Protein AF-D3VGK3-F1 (afdb_monomer_lite)

Sequence (257 aa):
MDSSPLIKVGNSLLFKLKCQIWSELIHLKHTEGHTLIVGTTGSGKTRMFDILISQAILRGEAVIIIDPKGDKEMRDNARRACEAMGQPERFVSFHPAFPEESVRIDPLRNFTRVTEIASRLAALIPSEEERQKSKGMQDMGKGWFAWVKGRMEAFVNVIYQFYTRLALLAAWAPYMLILFVPAVYDGMMTWRIKRTNFDYASPVLHRYSVRGTMYLMAGLFIAFFIPIALDPVVIPLTMMTCCVLVGLTFGNLQKRV

InterPro domains:
  IPR022266 IncC plasmid conjugative DNA transfer protein DtrJ-like [PF14348] (130-249)
  IPR027417 P-loop containing nucleoside triphosphate hydrolase [G3DSA:3.40.50.300] (19-134)
  IPR027417 P-loop containing nucleoside triphosphate hydrolase [SSF52540] (28-130)

Foldseek 3Di:
DDDDDQDDDDLATDDDDDDPDDDDDPDVVVVVDDDDDDDDPPPCPLVVVLVNLLRCVLSVHDDDDDDPPPPPVSLVSNLVSCVVSVRSVSRAAADPVCPPRHDDDDPQPDDPDPVVNVVVVVVVDQDPVNVVVPPVCVCVCVVVCVVVVVVVVLVVLQVVLLVVLVVLCVVCVVVLVVLLVVLQVLLQVLQVVVVVDVDAQDPVLLVCLVVLLVVLVVVSVVSSRDSDDDDSVPNNVSSNSNSNSNSSNSNRPDDDD

Radius of gyration: 44.07 Å; chains: 1; bounding box: 104×44×113 Å

Secondary structure (DSSP, 8-state):
------EEETTEEE---SS-----PPPTTTTTS-------TTSSHHHHHHHHHHHHHHTT-------TT--HHHHHHHHHHHHHTT-GGG-----TT-GGGS----TTS--SSHHHHHHHHHHHS--HHHHHHT-TTSSTTHHHHHHHHHHHHHHHHHHHHHHHHHHHHHHHHHHHHHHHHHHHHHHHHHHHHHHHSSPPP-HHHHHHHHHHHHHHHHHHHHHHH-SS---TTHHHHHHHHHHHHHHHHHHT-----

pLDDT: mean 79.47, std 16.08, range [29.39, 94.56]

Structure (mmCIF, N/CA/C/O backbone):
data_AF-D3VGK3-F1
#
_entry.id   AF-D3VGK3-F1
#
loop_
_atom_site.group_PDB
_atom_site.id
_atom_site.type_symbol
_atom_site.label_atom_id
_atom_site.label_alt_id
_atom_site.label_comp_id
_atom_site.label_asym_id
_atom_site.label_entity_id
_atom_site.label_seq_id
_atom_site.pdbx_PDB_ins_code
_atom_site.Cartn_x
_atom_site.Cartn_y
_atom_site.Cartn_z
_atom_site.occupancy
_atom_site.B_iso_or_equiv
_atom_site.auth_seq_id
_atom_site.auth_comp_id
_atom_site.auth_asym_id
_atom_site.auth_atom_id
_atom_site.pdbx_PDB_model_num
ATOM 1 N N . MET A 1 1 ? -63.589 -11.614 26.415 1.00 32.88 1 MET A N 1
ATOM 2 C CA . MET A 1 1 ? -63.306 -13.059 26.473 1.00 32.88 1 MET A CA 1
ATOM 3 C C . MET A 1 1 ? -62.686 -13.455 25.149 1.00 32.88 1 MET A C 1
ATOM 5 O O . MET A 1 1 ? -63.414 -13.773 24.225 1.00 32.88 1 MET A O 1
ATOM 9 N N . ASP A 1 2 ? -61.368 -13.357 25.036 1.00 30.58 2 ASP A N 1
ATOM 10 C CA . ASP A 1 2 ? -60.627 -14.377 24.300 1.00 30.58 2 ASP A CA 1
ATOM 11 C C . ASP A 1 2 ? -59.263 -14.492 24.973 1.00 30.58 2 ASP A C 1
ATOM 13 O O . ASP A 1 2 ? -58.435 -13.581 24.957 1.00 30.58 2 ASP A O 1
ATOM 17 N N . SER A 1 3 ? -59.151 -15.552 25.753 1.00 34.50 3 SER A N 1
ATOM 18 C CA . SER A 1 3 ? -58.076 -15.836 26.680 1.00 34.50 3 SER A CA 1
ATOM 19 C C . SER A 1 3 ? -57.357 -17.082 26.181 1.00 34.50 3 SER A C 1
ATOM 21 O O . SER A 1 3 ? -57.881 -18.185 26.330 1.00 34.50 3 SER A O 1
ATOM 23 N N . SER A 1 4 ? -56.124 -16.860 25.703 1.00 45.38 4 SER A N 1
ATOM 24 C CA . SER A 1 4 ? -55.000 -17.820 25.675 1.00 45.38 4 SER A CA 1
ATOM 25 C C . SER A 1 4 ? -54.959 -18.824 24.490 1.00 45.38 4 SER A C 1
ATOM 27 O O . SER A 1 4 ? -55.980 -19.023 23.843 1.00 45.38 4 SER A O 1
ATOM 29 N N . PRO A 1 5 ? -53.814 -19.512 24.205 1.00 49.22 5 PRO A N 1
ATOM 30 C CA . PRO A 1 5 ? -52.580 -19.547 25.005 1.00 49.22 5 PRO A CA 1
ATOM 31 C C . PRO A 1 5 ? -51.234 -19.489 24.239 1.00 49.22 5 PRO A C 1
ATOM 33 O O . PRO A 1 5 ? -51.053 -20.030 23.151 1.00 49.22 5 PRO A O 1
ATOM 36 N N . LEU A 1 6 ? -50.218 -18.939 24.912 1.00 39.03 6 LEU A N 1
ATOM 37 C CA . LEU A 1 6 ? -48.845 -19.444 24.825 1.00 39.03 6 LEU A CA 1
ATOM 38 C C . LEU A 1 6 ? -48.881 -20.963 25.052 1.00 39.03 6 LEU A C 1
ATOM 40 O O . LEU A 1 6 ? -49.206 -21.416 26.150 1.00 39.03 6 LEU A O 1
ATOM 44 N N . ILE A 1 7 ? -48.569 -21.757 24.029 1.00 39.09 7 ILE A N 1
ATOM 45 C CA . ILE A 1 7 ? -48.496 -23.211 24.186 1.00 39.09 7 ILE A CA 1
ATOM 46 C C . ILE A 1 7 ? -47.132 -23.528 24.800 1.00 39.09 7 ILE A C 1
ATOM 48 O O . ILE A 1 7 ? -46.090 -23.393 24.155 1.00 39.09 7 ILE A O 1
ATOM 52 N N . LYS A 1 8 ? -47.147 -23.920 26.074 1.00 35.62 8 LYS A N 1
ATOM 53 C CA . LYS A 1 8 ? -45.982 -24.438 26.789 1.00 35.62 8 LYS A CA 1
ATOM 54 C C . LYS A 1 8 ? -45.793 -25.900 26.382 1.00 35.62 8 LYS A C 1
ATOM 56 O O . LYS A 1 8 ? -46.570 -26.759 26.790 1.00 35.62 8 LYS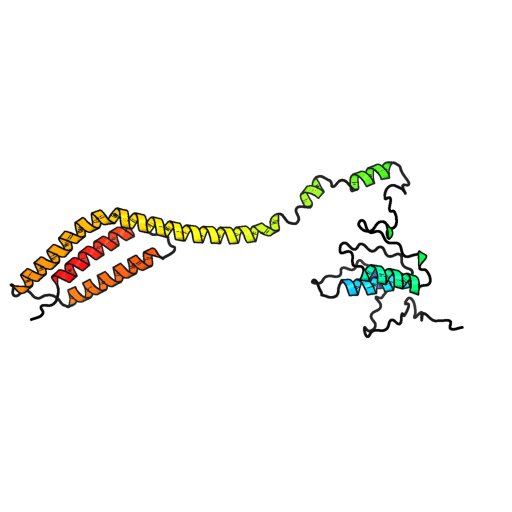 A O 1
ATOM 61 N N . VAL A 1 9 ? -44.789 -26.179 25.555 1.00 38.50 9 VAL A N 1
ATOM 62 C CA . VAL A 1 9 ? -44.402 -27.545 25.170 1.00 38.50 9 VAL A CA 1
ATOM 63 C C . VAL A 1 9 ? -43.101 -27.860 25.902 1.00 38.50 9 VAL A C 1
ATOM 65 O O . VAL A 1 9 ? -42.022 -27.442 25.481 1.00 38.50 9 VAL A O 1
ATOM 68 N N . GLY A 1 10 ? -43.196 -28.534 27.051 1.00 51.50 10 GLY A N 1
ATOM 69 C CA . GLY A 1 10 ? -42.044 -28.783 27.927 1.00 51.50 10 GLY A CA 1
ATOM 70 C C . GLY A 1 10 ? -41.415 -27.493 28.482 1.00 51.50 10 GLY A C 1
ATOM 71 O O . GLY A 1 10 ? -42.127 -26.567 28.872 1.00 51.50 10 GLY A O 1
ATOM 72 N N . ASN A 1 11 ? -40.080 -27.408 28.499 1.00 37.69 11 ASN A N 1
ATOM 73 C CA . ASN A 1 11 ? -39.336 -26.203 28.915 1.00 37.69 11 ASN A CA 1
ATOM 74 C C . ASN A 1 11 ? -39.304 -25.096 27.835 1.00 37.69 11 ASN A C 1
ATOM 76 O O . ASN A 1 11 ? -38.467 -24.200 27.885 1.00 37.69 11 ASN A O 1
ATOM 80 N N . SER A 1 12 ? -40.192 -25.145 26.845 1.00 35.16 12 SER A N 1
ATOM 81 C CA . SER A 1 12 ? -40.136 -24.300 25.652 1.00 35.16 12 SER A CA 1
ATOM 82 C C . SER A 1 12 ? -41.485 -23.624 25.384 1.00 35.16 12 SER A C 1
ATOM 84 O O . SER A 1 12 ? -42.540 -24.249 25.500 1.00 35.16 12 SER A O 1
ATOM 86 N N . LEU A 1 13 ? -41.454 -22.330 25.049 1.00 42.06 13 LEU A N 1
ATOM 87 C CA . LEU A 1 13 ? -42.634 -21.517 24.729 1.00 42.06 13 LEU A CA 1
ATOM 88 C C . LEU A 1 13 ? -42.732 -21.321 23.212 1.00 42.06 13 LEU A C 1
ATOM 90 O O . LEU A 1 13 ? -41.775 -20.876 22.579 1.00 42.06 13 LEU A O 1
ATOM 94 N N . LEU A 1 14 ? -43.886 -21.660 22.632 1.00 38.25 14 LEU A N 1
ATOM 95 C CA . LEU A 1 14 ? -44.161 -21.505 21.203 1.00 38.25 14 LEU A CA 1
ATOM 96 C C . LEU A 1 14 ? -44.832 -20.144 20.946 1.00 38.25 14 LEU A C 1
ATOM 98 O O . LEU A 1 14 ? -45.926 -19.898 21.455 1.00 38.25 14 LEU A O 1
ATOM 102 N N . PHE A 1 15 ? -44.207 -19.271 20.147 1.00 36.72 15 PHE A N 1
ATOM 103 C CA . PHE A 1 15 ? -44.789 -17.982 19.750 1.00 36.72 15 PHE A CA 1
ATOM 104 C C . PHE A 1 15 ? -45.100 -17.957 18.250 1.00 36.72 15 PHE A C 1
ATOM 106 O O . PHE A 1 15 ? -44.244 -18.247 17.415 1.00 36.72 15 PHE A O 1
ATOM 113 N N . LYS A 1 16 ? -46.343 -17.611 17.900 1.00 30.45 16 LYS A N 1
ATOM 114 C CA . LYS A 1 16 ? -46.848 -17.595 16.521 1.00 30.45 16 LYS A CA 1
ATOM 115 C C . LYS A 1 16 ? -46.744 -16.176 15.950 1.00 30.45 16 LYS A C 1
ATOM 117 O O . LYS A 1 16 ? -47.720 -15.435 15.947 1.00 30.45 16 LYS A O 1
ATOM 122 N N . LEU A 1 17 ? -45.560 -15.786 15.477 1.00 31.03 17 LEU A N 1
ATOM 123 C CA . LEU A 1 17 ? -45.383 -14.571 14.670 1.00 31.03 17 LEU A CA 1
ATOM 124 C C . LEU A 1 17 ? -45.522 -14.927 13.182 1.00 31.03 17 LEU A C 1
ATOM 126 O O . LEU A 1 17 ? -44.901 -15.867 12.693 1.00 31.03 17 LEU A O 1
ATOM 130 N N . LYS A 1 18 ? -46.381 -14.193 12.465 1.00 33.97 18 LYS A N 1
ATOM 131 C CA . LYS A 1 18 ? -46.573 -14.289 11.008 1.00 33.97 18 LYS A CA 1
ATOM 132 C C . LYS A 1 18 ? -45.243 -14.029 10.280 1.00 33.97 18 LYS A C 1
ATOM 134 O O . LYS A 1 18 ? -44.890 -12.874 10.091 1.00 33.97 18 LYS A O 1
ATOM 139 N N . CYS A 1 19 ? -44.538 -15.081 9.873 1.00 29.39 19 CYS A N 1
ATOM 140 C CA . CYS A 1 19 ? -43.757 -15.184 8.633 1.00 29.39 19 CYS A CA 1
ATOM 141 C C . CYS A 1 19 ? -43.050 -16.546 8.593 1.00 29.39 19 CYS A C 1
ATOM 143 O O . CYS A 1 19 ? -42.592 -17.044 9.614 1.00 29.39 19 CYS A O 1
ATOM 145 N N . GLN A 1 20 ? -42.983 -17.147 7.408 1.00 33.44 20 GLN A N 1
ATOM 146 C CA . GLN A 1 20 ? -42.403 -18.456 7.086 1.00 33.44 20 GLN A CA 1
ATOM 147 C C . GLN A 1 20 ? -40.888 -18.547 7.380 1.00 33.44 20 GLN A C 1
ATOM 149 O O . GLN A 1 20 ? -40.072 -18.572 6.466 1.00 33.44 20 GLN A O 1
ATOM 154 N N . ILE A 1 21 ? -40.497 -18.636 8.652 1.00 32.59 21 ILE A N 1
ATOM 155 C CA . ILE A 1 21 ? -39.192 -19.165 9.072 1.00 32.59 21 ILE A CA 1
ATOM 156 C C . ILE A 1 21 ? -39.468 -20.240 10.122 1.00 32.59 21 ILE A C 1
ATOM 158 O O . ILE A 1 21 ? -39.993 -19.978 11.203 1.00 32.59 21 ILE A O 1
ATOM 162 N N . TRP A 1 22 ? -39.199 -21.480 9.734 1.00 34.91 22 TRP A N 1
ATOM 163 C CA . TRP A 1 22 ? -39.518 -22.687 10.478 1.00 34.91 22 TRP A CA 1
ATOM 164 C C . TRP A 1 22 ? -38.551 -22.907 11.657 1.00 34.91 22 TRP A C 1
ATOM 166 O O . TRP A 1 22 ? -37.339 -22.901 11.491 1.00 34.91 22 TRP A O 1
ATOM 176 N N . SER A 1 23 ? -39.130 -23.115 12.842 1.00 39.06 23 SER A N 1
ATOM 177 C CA . SER A 1 23 ? -38.863 -24.251 13.743 1.00 39.06 23 SER A CA 1
ATOM 178 C C . SER A 1 23 ? -37.437 -24.594 14.206 1.00 39.06 23 SER A C 1
ATOM 180 O O . SER A 1 23 ? -37.144 -25.777 14.352 1.00 39.06 23 SER A O 1
ATOM 182 N N . GLU A 1 24 ? -36.581 -23.638 14.553 1.00 48.06 24 GLU A N 1
ATOM 183 C CA . GLU A 1 24 ? -35.449 -23.947 15.445 1.00 48.06 24 GLU A CA 1
ATOM 184 C C . GLU A 1 24 ? -35.488 -23.041 16.674 1.00 48.06 24 GLU A C 1
ATOM 186 O O . GLU A 1 24 ? -34.954 -21.933 16.719 1.00 48.06 24 GLU A O 1
ATOM 191 N N . LEU A 1 25 ? -36.203 -23.516 17.694 1.00 55.84 25 LEU A N 1
ATOM 192 C CA . LEU A 1 25 ? -36.053 -23.000 19.045 1.00 55.84 25 LEU A CA 1
ATOM 193 C C . LEU A 1 25 ? -34.709 -23.520 19.564 1.00 55.84 25 LEU A C 1
ATOM 195 O O . LEU A 1 25 ? -34.506 -24.736 19.589 1.00 55.84 25 LEU A O 1
ATOM 199 N N . ILE A 1 26 ? -33.793 -22.639 19.975 1.00 61.22 26 ILE A N 1
ATOM 200 C CA . ILE A 1 26 ? -32.544 -23.111 20.581 1.00 61.22 26 ILE A CA 1
ATOM 201 C C . ILE A 1 26 ? -32.891 -23.904 21.843 1.00 61.22 26 ILE A C 1
ATOM 203 O O . ILE A 1 26 ? -33.558 -23.407 22.753 1.00 61.22 26 ILE A O 1
ATOM 207 N N . HIS A 1 27 ? -32.439 -25.157 21.887 1.00 58.22 27 HIS A N 1
ATOM 208 C CA . HIS A 1 27 ? -32.592 -26.005 23.058 1.00 58.22 27 HIS A CA 1
ATOM 209 C C . HIS A 1 27 ? -31.804 -25.397 24.227 1.00 58.22 27 HIS A C 1
ATOM 211 O O . HIS A 1 27 ? -30.610 -25.142 24.094 1.00 58.22 27 HIS A O 1
ATOM 217 N N . LEU A 1 28 ? -32.445 -25.232 25.389 1.00 59.06 28 LEU A N 1
ATOM 218 C CA . LEU A 1 28 ? -31.871 -24.571 26.578 1.00 59.06 28 LEU A CA 1
ATOM 219 C C . LEU A 1 28 ? -30.512 -25.129 27.043 1.00 59.06 28 LEU A C 1
ATOM 221 O O . LEU A 1 28 ? -29.724 -24.419 27.657 1.00 59.06 28 LEU A O 1
ATOM 225 N N . LYS A 1 29 ? -30.204 -26.390 26.724 1.00 59.16 29 LYS A N 1
ATOM 226 C CA . LYS A 1 29 ? -28.903 -26.999 27.044 1.00 59.16 29 LYS A CA 1
ATOM 227 C C . LYS A 1 29 ? -27.745 -26.401 26.236 1.00 59.16 29 LYS A C 1
ATOM 229 O O . LYS A 1 29 ? -26.609 -26.437 26.683 1.00 59.16 29 LYS A O 1
ATOM 234 N N . HIS A 1 30 ? -28.015 -25.841 25.057 1.00 62.31 30 HIS A N 1
ATOM 235 C CA . HIS A 1 30 ? -26.997 -25.189 24.228 1.00 62.31 30 HIS A CA 1
ATOM 236 C C . HIS A 1 30 ? -26.728 -23.737 24.647 1.00 62.31 30 HIS A C 1
ATOM 238 O O . HIS A 1 30 ? -25.676 -23.203 24.311 1.00 62.31 30 HIS A O 1
ATOM 244 N N . THR A 1 31 ? -27.632 -23.113 25.411 1.00 61.41 31 THR A N 1
ATOM 245 C CA . THR A 1 31 ? -27.440 -21.764 25.976 1.00 61.41 31 THR A CA 1
ATOM 246 C C . THR A 1 31 ? -26.625 -21.745 27.270 1.00 61.41 31 THR A C 1
ATOM 248 O O . THR A 1 31 ? -26.253 -20.668 27.722 1.00 61.41 31 THR A O 1
ATOM 251 N N . GLU A 1 32 ? -26.319 -22.905 27.863 1.00 66.12 32 GLU A N 1
ATOM 252 C CA . GLU A 1 32 ? -25.418 -22.992 29.026 1.00 66.12 32 GLU A CA 1
ATOM 253 C C . GLU A 1 32 ? -23.959 -22.645 28.658 1.00 66.12 32 GLU A C 1
ATOM 255 O O . GLU A 1 32 ? -23.181 -22.248 29.522 1.00 66.12 32 GLU A O 1
ATOM 260 N N . GLY A 1 33 ? -23.589 -22.752 27.375 1.00 70.88 33 GLY A N 1
ATOM 261 C CA . GLY A 1 33 ? -22.295 -22.319 26.846 1.00 70.88 33 GLY A CA 1
ATOM 262 C C . GLY A 1 33 ? -22.330 -20.933 26.188 1.00 70.88 33 GLY A C 1
ATOM 263 O O . GLY A 1 33 ? -23.384 -20.401 25.840 1.00 70.88 33 GLY A O 1
ATOM 264 N N . HIS A 1 34 ? -21.152 -20.347 25.951 1.00 80.62 34 HIS A N 1
ATOM 265 C CA . HIS A 1 34 ? -21.034 -19.119 25.159 1.00 80.62 34 HIS A CA 1
ATOM 266 C C . HIS A 1 34 ? -21.195 -19.415 23.663 1.00 80.62 34 HIS A C 1
ATOM 268 O O . HIS A 1 34 ? -20.540 -20.306 23.125 1.00 80.62 34 HIS A O 1
ATOM 274 N N . THR A 1 35 ? -22.037 -18.638 22.979 1.00 81.19 35 THR A N 1
ATOM 275 C CA . THR A 1 35 ? -22.282 -18.780 21.536 1.00 81.19 35 THR A CA 1
ATOM 276 C C . THR A 1 35 ? -21.655 -17.617 20.771 1.00 81.19 35 THR A C 1
ATOM 278 O O . THR A 1 35 ? -21.970 -16.457 21.033 1.00 81.19 35 THR A O 1
ATOM 281 N N . LEU A 1 36 ? -20.790 -17.923 19.799 1.00 83.31 36 LEU A N 1
ATOM 282 C CA . LEU A 1 36 ? -20.209 -16.946 18.875 1.00 83.31 36 LEU A CA 1
ATOM 283 C C . LEU A 1 36 ? -20.888 -17.054 17.504 1.00 83.31 36 LEU A C 1
ATOM 285 O O . LEU A 1 36 ? -20.843 -18.105 16.869 1.00 83.31 36 LEU A O 1
ATOM 289 N N . ILE A 1 37 ? -21.468 -15.952 17.024 1.00 83.88 37 ILE A N 1
ATOM 290 C CA . ILE A 1 37 ? -22.103 -15.867 15.701 1.00 83.88 37 ILE A CA 1
ATOM 291 C C . ILE A 1 37 ? -21.210 -15.032 14.778 1.00 83.88 37 ILE A C 1
ATOM 293 O O . ILE A 1 37 ? -21.007 -13.839 15.008 1.00 83.88 37 ILE A O 1
ATOM 297 N N . VAL A 1 38 ? -20.697 -15.644 13.708 1.00 86.50 38 VAL A N 1
ATOM 298 C CA . VAL A 1 38 ? -19.793 -15.003 12.736 1.00 86.50 38 VAL A CA 1
ATOM 299 C C . VAL A 1 38 ? -20.454 -14.929 11.360 1.00 86.50 38 VAL A C 1
ATOM 301 O O . VAL A 1 38 ? -21.230 -15.797 10.976 1.00 86.50 38 VAL A O 1
ATOM 304 N N . GLY A 1 39 ? -20.153 -13.877 10.598 1.00 85.38 39 GLY A N 1
ATOM 305 C CA . GLY A 1 39 ? -20.636 -13.704 9.227 1.00 85.38 39 GLY A CA 1
ATOM 306 C C . GLY A 1 39 ? -20.276 -12.333 8.661 1.00 85.38 39 GLY A C 1
ATOM 307 O O . GLY A 1 39 ? -19.909 -11.422 9.407 1.00 85.38 39 GLY A O 1
ATOM 308 N N . THR A 1 40 ? -20.441 -12.132 7.357 1.00 84.25 40 THR A N 1
ATOM 309 C CA . THR A 1 40 ? -20.169 -10.861 6.655 1.00 84.25 40 THR A CA 1
ATOM 310 C C . THR A 1 40 ? -21.322 -9.853 6.789 1.00 84.25 40 THR A C 1
ATOM 312 O O . THR A 1 40 ? -22.422 -10.189 7.229 1.00 84.25 40 THR A O 1
ATOM 315 N N . THR A 1 41 ? -21.108 -8.569 6.493 1.00 84.12 41 THR A N 1
ATOM 316 C CA . THR A 1 41 ? -22.206 -7.578 6.483 1.00 84.12 41 THR A CA 1
ATOM 317 C C . THR A 1 41 ? -23.303 -8.014 5.506 1.00 84.12 41 THR A C 1
ATOM 319 O O . THR A 1 41 ? -22.999 -8.460 4.407 1.00 84.12 41 THR A O 1
ATOM 322 N N . GLY A 1 42 ? -24.572 -7.935 5.919 1.00 81.94 42 GLY A N 1
ATOM 323 C CA . GLY A 1 42 ? -25.708 -8.421 5.122 1.00 81.94 42 GLY A CA 1
ATOM 324 C C . GLY A 1 42 ? -26.018 -9.917 5.268 1.00 81.94 42 GLY A C 1
ATOM 325 O O . GLY A 1 42 ? -27.059 -10.357 4.802 1.00 81.94 42 GLY A O 1
ATOM 326 N N . SER A 1 43 ? -25.202 -10.697 5.987 1.00 84.88 43 SER A N 1
ATOM 327 C CA . SER A 1 43 ? -25.406 -12.148 6.159 1.00 84.88 43 SER A CA 1
ATOM 328 C C . SER A 1 43 ? -26.552 -12.547 7.108 1.00 84.88 43 SER A C 1
ATOM 330 O O . SER A 1 43 ? -26.644 -13.707 7.490 1.00 84.88 43 SER A O 1
ATOM 332 N N . GLY A 1 44 ? -27.359 -11.595 7.590 1.00 84.38 44 GLY A N 1
ATOM 333 C CA . GLY A 1 44 ? -28.471 -11.873 8.509 1.00 84.38 44 GLY A CA 1
ATOM 334 C C . GLY A 1 44 ? -28.127 -11.975 10.005 1.00 84.38 44 GLY A C 1
ATOM 335 O O . GLY A 1 44 ? -29.012 -12.293 10.789 1.00 84.38 44 GLY A O 1
ATOM 336 N N . LYS A 1 45 ? -26.898 -11.653 10.446 1.00 88.50 45 LYS A N 1
ATOM 337 C CA . LYS A 1 45 ? -26.515 -11.709 11.882 1.00 88.50 45 LYS A CA 1
ATOM 338 C C . LYS A 1 45 ? -27.466 -10.942 12.804 1.00 88.50 45 LYS A C 1
ATOM 340 O O . LYS A 1 45 ? -27.872 -11.475 13.826 1.00 88.50 45 LYS A O 1
ATOM 345 N N . THR A 1 46 ? -27.831 -9.712 12.441 1.00 85.50 46 THR A N 1
ATOM 346 C CA . THR A 1 46 ? -28.759 -8.895 13.240 1.00 85.50 46 THR A CA 1
ATOM 347 C C . THR A 1 46 ? -30.124 -9.571 13.367 1.00 85.50 46 THR A C 1
ATOM 349 O O . THR A 1 46 ? -30.677 -9.635 14.455 1.00 85.50 46 THR A O 1
ATOM 352 N N .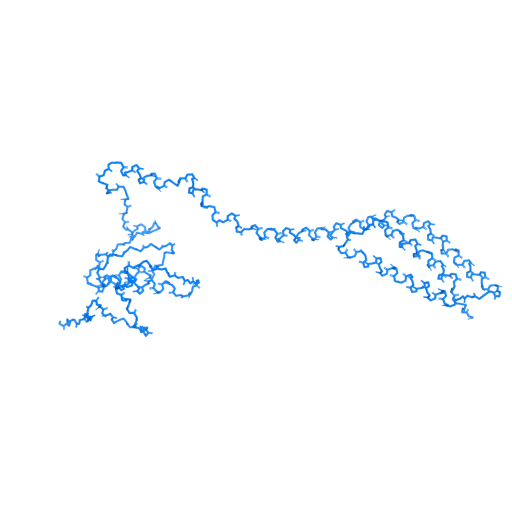 ARG A 1 47 ? -30.625 -10.176 12.282 1.00 86.12 47 ARG A N 1
ATOM 353 C CA . ARG A 1 47 ? -31.897 -10.915 12.293 1.00 86.12 47 ARG A CA 1
ATOM 354 C C . ARG A 1 47 ? -31.843 -12.159 13.164 1.00 86.12 47 ARG A C 1
ATOM 356 O O . ARG A 1 47 ? -32.818 -12.483 13.832 1.00 86.12 47 ARG A O 1
ATOM 363 N N . MET A 1 48 ? -30.698 -12.833 13.194 1.00 85.25 48 MET A N 1
ATOM 364 C CA . MET A 1 48 ? -30.477 -13.927 14.132 1.00 85.25 48 MET A CA 1
ATOM 365 C C . MET A 1 48 ? -30.503 -13.418 15.582 1.00 85.25 48 MET A C 1
ATOM 367 O O . MET A 1 48 ? -31.211 -13.996 16.401 1.00 85.25 48 MET A O 1
ATOM 371 N N . PHE A 1 49 ? -29.818 -12.310 15.894 1.00 87.94 49 PHE A N 1
ATOM 372 C CA . PHE A 1 49 ? -29.878 -11.687 17.224 1.00 87.94 49 PHE A CA 1
ATOM 373 C C . PHE A 1 49 ? -31.306 -11.305 17.633 1.00 87.94 49 PHE A C 1
ATOM 375 O O . PHE A 1 49 ? -31.712 -11.659 18.736 1.00 87.94 49 PHE A O 1
ATOM 382 N N . ASP A 1 50 ? -32.082 -10.671 16.746 1.00 88.31 50 ASP A N 1
ATOM 383 C CA . ASP A 1 50 ? -33.489 -10.308 16.983 1.00 88.31 50 ASP A CA 1
ATOM 384 C C . ASP A 1 50 ? -34.312 -11.499 17.483 1.00 88.31 50 ASP A C 1
ATOM 386 O O . ASP A 1 50 ? -35.036 -11.402 18.476 1.00 88.31 50 ASP A O 1
ATOM 390 N N . ILE A 1 51 ? -34.193 -12.638 16.795 1.00 87.00 51 ILE A N 1
ATOM 391 C CA . ILE A 1 51 ? -34.943 -13.856 17.111 1.00 87.00 51 ILE A CA 1
ATOM 392 C C . ILE A 1 51 ? -34.501 -14.407 18.468 1.00 87.00 51 ILE A C 1
ATOM 394 O O . ILE A 1 51 ? -35.348 -14.708 19.307 1.00 87.00 51 ILE A O 1
ATOM 398 N N . LEU A 1 52 ? -33.192 -14.503 18.709 1.00 88.12 52 LEU A N 1
ATOM 399 C CA . LEU A 1 52 ? -32.650 -15.056 19.953 1.00 88.12 52 LEU A CA 1
ATOM 400 C C . LEU A 1 52 ? -32.998 -14.206 21.174 1.00 88.12 52 LEU A C 1
ATOM 402 O O . LEU A 1 52 ? -33.422 -14.744 22.197 1.00 88.12 52 LEU A O 1
ATOM 406 N N . ILE A 1 53 ? -32.866 -12.886 21.051 1.00 90.69 53 ILE A N 1
ATOM 407 C CA . ILE A 1 53 ? -33.232 -11.919 22.089 1.00 90.69 53 ILE A CA 1
ATOM 408 C C . ILE A 1 53 ? -34.726 -12.019 22.379 1.00 90.69 53 ILE A C 1
ATOM 410 O O . ILE A 1 53 ? -35.121 -12.159 23.534 1.00 90.69 53 ILE A O 1
ATOM 414 N N . SER A 1 54 ? -35.561 -12.007 21.337 1.00 90.12 54 SER A N 1
ATOM 415 C CA . SER A 1 54 ? -37.016 -12.089 21.494 1.00 90.12 54 SER A CA 1
ATOM 416 C C . SER A 1 54 ? -37.435 -13.399 22.169 1.00 90.12 54 SER A C 1
ATOM 418 O O . SER A 1 54 ? -38.279 -13.390 23.062 1.00 90.12 54 SER A O 1
ATOM 420 N N . GLN A 1 55 ? -36.814 -14.524 21.798 1.00 86.56 55 GLN A N 1
ATOM 421 C CA . GLN A 1 55 ? -37.043 -15.813 22.452 1.00 86.56 55 GLN A CA 1
ATOM 422 C C . GLN A 1 55 ? -36.623 -15.790 23.929 1.00 86.56 55 GLN A C 1
ATOM 424 O O . GLN A 1 55 ? -37.369 -16.287 24.768 1.00 86.56 55 GLN A O 1
ATOM 429 N N . ALA A 1 56 ? -35.467 -15.211 24.262 1.00 88.31 56 ALA A N 1
ATOM 430 C CA . ALA A 1 56 ? -34.992 -15.099 25.642 1.00 88.31 56 ALA A CA 1
ATOM 431 C C . ALA A 1 56 ? -35.913 -14.224 26.508 1.00 88.31 56 ALA A C 1
ATOM 433 O O . ALA A 1 56 ? -36.312 -14.637 27.598 1.00 88.31 56 ALA A O 1
ATOM 434 N N . ILE A 1 57 ? -36.345 -13.072 25.985 1.00 90.00 57 ILE A N 1
ATOM 435 C CA . ILE A 1 57 ? -37.309 -12.186 26.655 1.00 90.00 57 ILE A CA 1
ATOM 436 C C . ILE A 1 57 ? -38.617 -12.929 26.935 1.00 90.00 57 ILE A C 1
ATOM 438 O O . ILE A 1 57 ? -39.102 -12.909 28.063 1.00 90.00 57 ILE A O 1
ATOM 442 N N . LEU A 1 58 ? -39.168 -13.634 25.941 1.00 86.69 58 LEU A N 1
ATOM 443 C CA . LEU A 1 58 ? -40.423 -14.378 26.094 1.00 86.69 58 LEU A CA 1
ATOM 444 C C . LEU A 1 58 ? -40.302 -15.579 27.045 1.00 86.69 58 LEU A C 1
ATOM 446 O O . LEU A 1 58 ? -41.308 -16.008 27.608 1.00 86.69 58 LEU A O 1
ATOM 450 N N . ARG A 1 59 ? -39.092 -16.110 27.266 1.00 84.94 59 ARG A N 1
ATOM 451 C CA . ARG A 1 59 ? -38.807 -17.097 28.325 1.00 84.94 59 ARG A CA 1
ATOM 452 C C . ARG A 1 59 ? -38.694 -16.472 29.720 1.00 84.94 59 ARG A C 1
ATOM 454 O O . ARG A 1 59 ? -38.579 -17.204 30.700 1.00 84.94 59 ARG A O 1
ATOM 461 N N . GLY A 1 60 ? -38.764 -15.146 29.824 1.00 84.88 60 GLY A N 1
ATOM 462 C CA . GLY A 1 60 ? -38.638 -14.400 31.073 1.00 84.88 60 GLY A CA 1
ATOM 463 C C . GLY A 1 60 ? -37.193 -14.191 31.532 1.00 84.88 60 GLY A C 1
ATOM 464 O O . GLY A 1 60 ? -36.988 -13.739 32.662 1.00 84.88 60 GLY A O 1
ATOM 465 N N . GLU A 1 61 ? -36.205 -14.496 30.685 1.00 88.62 61 GLU A N 1
ATOM 466 C CA . GLU A 1 61 ? -34.780 -14.343 30.990 1.00 88.62 61 GLU A CA 1
ATOM 467 C C . GLU A 1 61 ? -34.374 -12.862 31.047 1.00 88.62 61 GLU A C 1
ATOM 469 O O . GLU A 1 61 ? -34.956 -11.999 30.383 1.00 88.62 61 GLU A O 1
ATOM 474 N N . ALA A 1 62 ? -33.353 -12.552 31.850 1.00 89.06 62 ALA A N 1
ATOM 475 C CA . ALA A 1 62 ? -32.741 -11.229 31.858 1.00 89.06 62 ALA A CA 1
ATOM 476 C C . ALA A 1 62 ? -31.759 -11.117 30.685 1.00 89.06 62 ALA A C 1
ATOM 478 O O . ALA A 1 62 ? -30.767 -11.842 30.632 1.00 89.06 62 ALA A O 1
ATOM 479 N N . VAL A 1 63 ? -32.030 -10.199 29.755 1.00 91.50 63 VAL A N 1
ATOM 480 C CA . VAL A 1 63 ? -31.215 -9.999 28.551 1.00 91.50 63 VAL A CA 1
ATOM 481 C C . VAL A 1 63 ? -30.589 -8.611 28.585 1.00 91.50 63 VAL A C 1
ATOM 483 O O . VAL A 1 63 ? -31.294 -7.609 28.684 1.00 91.50 63 VAL A O 1
ATOM 486 N N . ILE A 1 64 ? -29.261 -8.551 28.478 1.00 92.56 64 ILE A N 1
ATOM 487 C CA . ILE A 1 64 ? -28.510 -7.303 28.309 1.00 92.56 64 ILE A CA 1
ATOM 488 C C . ILE A 1 64 ? -28.043 -7.240 26.858 1.00 92.56 64 ILE A C 1
ATOM 490 O O . ILE A 1 64 ? -27.326 -8.124 26.393 1.00 92.56 64 ILE A O 1
ATOM 494 N N . ILE A 1 65 ? -28.453 -6.192 26.145 1.00 91.75 65 ILE A N 1
ATOM 495 C CA . ILE A 1 65 ? -28.134 -5.994 24.730 1.00 91.75 65 ILE A CA 1
ATOM 496 C C . ILE A 1 65 ? -27.118 -4.859 24.630 1.00 91.75 65 ILE A C 1
ATOM 498 O O . ILE A 1 65 ? -27.408 -3.729 25.019 1.00 91.75 65 ILE A O 1
ATOM 502 N N . ILE A 1 66 ? -25.931 -5.157 24.102 1.00 90.88 66 ILE A N 1
ATOM 503 C CA . ILE A 1 66 ? -24.898 -4.159 23.811 1.00 90.88 66 ILE A CA 1
ATOM 504 C C . ILE A 1 66 ? -24.788 -4.048 22.297 1.00 90.88 66 ILE A C 1
ATOM 506 O O . ILE A 1 66 ? -24.202 -4.913 21.647 1.00 90.88 66 ILE A O 1
ATOM 510 N N . ASP A 1 67 ? -25.367 -2.988 21.743 1.00 88.88 67 ASP A N 1
ATOM 511 C CA . ASP A 1 67 ? -25.377 -2.757 20.304 1.00 88.88 67 ASP A CA 1
ATOM 512 C C . ASP A 1 67 ? -24.575 -1.505 19.921 1.00 88.88 67 ASP A C 1
ATOM 514 O O . ASP A 1 67 ? -25.074 -0.386 20.057 1.00 88.88 67 ASP A O 1
ATOM 518 N N . PRO A 1 68 ? -23.343 -1.659 19.404 1.00 82.94 68 PRO A N 1
ATOM 519 C CA . PRO A 1 68 ? -22.539 -0.525 18.961 1.00 82.94 68 PRO A CA 1
ATOM 520 C C . PRO A 1 68 ? -23.055 0.104 17.657 1.00 82.94 68 PRO A C 1
ATOM 522 O O . PRO A 1 68 ? -22.589 1.181 17.290 1.00 82.94 68 PRO A O 1
ATOM 525 N N . LYS A 1 69 ? -23.965 -0.558 16.925 1.00 82.56 69 LYS A N 1
ATOM 526 C CA . LYS A 1 69 ? -24.484 -0.059 15.641 1.00 82.56 69 LYS A CA 1
ATOM 527 C C . LYS A 1 69 ? -25.718 0.826 15.791 1.00 82.56 69 LYS A C 1
ATOM 529 O O . LYS A 1 69 ? -25.988 1.605 14.881 1.00 82.56 69 LYS A O 1
ATOM 534 N N . GLY A 1 70 ? -26.436 0.727 16.910 1.00 82.00 70 GLY A N 1
ATOM 535 C CA . GLY A 1 70 ? -27.651 1.505 17.154 1.00 82.00 70 GLY A CA 1
ATOM 536 C C . GLY A 1 70 ? -28.818 1.084 16.257 1.00 82.00 70 GLY A C 1
ATOM 537 O O . GLY A 1 70 ? -29.524 1.932 15.708 1.00 82.00 70 GLY A O 1
ATOM 538 N N . ASP A 1 71 ? -29.010 -0.220 16.075 1.00 87.00 71 ASP A N 1
ATOM 539 C CA . ASP A 1 71 ? -30.105 -0.799 15.312 1.00 87.00 71 ASP A CA 1
ATOM 540 C C . ASP A 1 71 ? -31.450 -0.546 16.016 1.00 87.00 71 ASP A C 1
ATOM 542 O O . ASP A 1 71 ? -31.810 -1.160 17.027 1.00 87.00 71 ASP A O 1
ATOM 546 N N . LYS A 1 72 ? -32.208 0.404 15.460 1.00 88.38 72 LYS A N 1
ATOM 547 C CA . LYS A 1 72 ? -33.530 0.784 15.969 1.00 88.38 72 LYS A CA 1
ATOM 548 C C . LYS A 1 72 ? -34.524 -0.368 15.892 1.00 88.38 72 LYS A C 1
ATOM 550 O O . LYS A 1 72 ? -35.370 -0.495 16.772 1.00 88.38 72 LYS A O 1
ATOM 555 N N . GLU A 1 73 ? -34.425 -1.207 14.866 1.00 89.50 73 GLU A N 1
ATOM 556 C CA . GLU A 1 73 ? -35.374 -2.290 14.657 1.00 89.50 73 GLU A CA 1
ATOM 557 C C . GLU A 1 73 ? -35.211 -3.367 15.730 1.00 89.50 73 GLU A C 1
ATOM 559 O O . GLU A 1 73 ? -36.208 -3.818 16.294 1.00 89.50 73 GLU A O 1
ATOM 564 N N . MET A 1 74 ? -33.968 -3.697 16.088 1.00 89.75 74 MET A N 1
ATOM 565 C CA . MET A 1 74 ? -33.679 -4.631 17.178 1.00 89.75 74 MET A CA 1
ATOM 566 C C . MET A 1 74 ? -34.172 -4.120 18.532 1.00 89.75 74 MET A C 1
ATOM 568 O O . MET A 1 74 ? -34.793 -4.863 19.298 1.00 89.75 74 MET A O 1
ATOM 572 N N . ARG A 1 75 ? -33.968 -2.828 18.813 1.00 90.81 75 ARG A N 1
ATOM 573 C CA . ARG A 1 75 ? -34.512 -2.168 20.009 1.00 90.81 75 ARG A CA 1
ATOM 574 C C . ARG A 1 75 ? -36.038 -2.280 20.065 1.00 90.81 75 ARG A C 1
ATOM 576 O O . ARG A 1 75 ? -36.598 -2.657 21.095 1.00 90.81 75 ARG A O 1
ATOM 583 N N . ASP A 1 76 ? -36.708 -1.961 18.963 1.00 92.00 76 ASP A N 1
ATOM 584 C CA . ASP A 1 76 ? -38.168 -1.944 18.898 1.00 92.00 76 ASP A CA 1
ATOM 585 C C . ASP A 1 76 ? -38.752 -3.370 18.935 1.00 92.00 76 ASP A C 1
ATOM 587 O O . ASP A 1 76 ? -39.822 -3.585 19.504 1.00 92.00 76 ASP A O 1
ATOM 591 N N . ASN A 1 77 ? -38.039 -4.366 18.393 1.00 91.75 77 ASN A N 1
ATOM 592 C CA . ASN A 1 77 ? -38.376 -5.787 18.528 1.00 91.75 77 ASN A CA 1
ATOM 593 C C . ASN A 1 77 ? -38.322 -6.239 19.993 1.00 91.75 77 ASN A C 1
ATOM 595 O O . ASN A 1 77 ? -39.268 -6.866 20.470 1.00 91.75 77 ASN A O 1
ATOM 599 N N . ALA A 1 78 ? -37.258 -5.884 20.721 1.00 92.44 78 ALA A N 1
ATOM 600 C CA . ALA A 1 78 ? -37.125 -6.211 22.139 1.00 92.44 78 ALA A CA 1
ATOM 601 C C . ALA A 1 78 ? -38.242 -5.570 22.984 1.00 92.44 78 ALA A C 1
ATOM 603 O O . ALA A 1 78 ? -38.827 -6.236 23.837 1.00 92.44 78 ALA A O 1
ATOM 604 N N . ARG A 1 79 ? -38.609 -4.311 22.696 1.00 93.12 79 ARG A N 1
ATOM 605 C CA . ARG A 1 79 ? -39.765 -3.648 23.326 1.00 93.12 79 ARG A CA 1
ATOM 606 C C . ARG A 1 79 ? -41.067 -4.406 23.054 1.00 93.12 79 ARG A C 1
ATOM 608 O O . ARG A 1 79 ? -41.787 -4.737 23.994 1.00 93.12 79 ARG A O 1
ATOM 615 N N . ARG A 1 80 ? -41.328 -4.747 21.787 1.00 92.56 80 ARG A N 1
ATOM 616 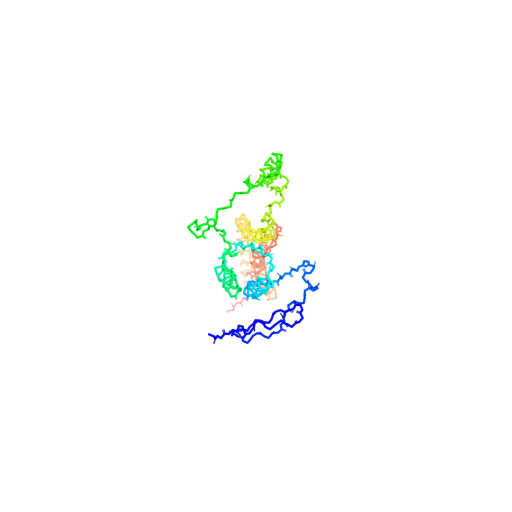C CA . ARG A 1 80 ? -42.515 -5.517 21.382 1.00 92.56 80 ARG A CA 1
ATOM 617 C C . ARG A 1 80 ? -42.574 -6.900 22.034 1.00 92.56 80 ARG A C 1
ATOM 619 O O . ARG A 1 80 ? -43.661 -7.375 22.344 1.00 92.56 80 ARG A O 1
ATOM 626 N N . ALA A 1 81 ? -41.433 -7.546 22.277 1.00 91.12 81 ALA A N 1
ATOM 627 C CA . ALA A 1 81 ? -41.384 -8.820 22.995 1.00 91.12 81 ALA A CA 1
ATOM 628 C C . ALA A 1 81 ? -41.818 -8.677 24.469 1.00 91.12 81 ALA A C 1
ATOM 630 O O . ALA A 1 81 ? -42.581 -9.509 24.960 1.00 91.12 81 ALA A O 1
ATOM 631 N N . CYS A 1 82 ? -41.405 -7.605 25.156 1.00 92.25 82 CYS A N 1
ATOM 632 C CA . CYS A 1 82 ? -41.865 -7.301 26.518 1.00 92.25 82 CYS A CA 1
ATOM 633 C C . CYS A 1 82 ? -43.369 -6.978 26.566 1.00 92.25 82 CYS A C 1
ATOM 635 O O . CYS A 1 82 ? -44.082 -7.471 27.441 1.00 92.25 82 CYS A O 1
ATOM 637 N N . GLU A 1 83 ? -43.867 -6.202 25.598 1.00 91.94 83 GLU A N 1
ATOM 638 C CA . GLU A 1 83 ? -45.301 -5.911 25.442 1.00 91.94 83 GLU A CA 1
ATOM 639 C C . GLU A 1 83 ? -46.115 -7.193 25.214 1.00 91.94 83 GLU A C 1
ATOM 641 O O . GLU A 1 83 ? -47.145 -7.397 25.853 1.00 91.94 83 GLU A O 1
ATOM 646 N N . ALA A 1 84 ? -45.626 -8.101 24.363 1.00 88.38 84 ALA A N 1
ATOM 647 C CA . ALA A 1 84 ? -46.267 -9.385 24.081 1.00 88.38 84 ALA A CA 1
ATOM 648 C C . ALA A 1 84 ? -46.298 -10.337 25.291 1.00 88.38 84 ALA A C 1
ATOM 650 O O . ALA A 1 84 ? -47.205 -11.161 25.403 1.00 88.38 84 ALA A O 1
ATOM 651 N N . MET A 1 85 ? -45.332 -10.218 26.206 1.00 88.00 85 MET A N 1
ATOM 652 C CA . MET A 1 85 ? -45.329 -10.921 27.494 1.00 88.00 85 MET A CA 1
ATOM 653 C C . MET A 1 85 ? -46.315 -10.303 28.506 1.00 88.00 85 MET A C 1
ATOM 655 O O . MET A 1 85 ? -46.545 -10.876 29.570 1.00 88.00 85 MET A O 1
ATOM 659 N N . GLY A 1 86 ? -46.902 -9.144 28.190 1.00 88.06 86 GLY A N 1
ATOM 660 C CA . GLY A 1 86 ? -47.773 -8.391 29.092 1.00 88.06 86 GLY A CA 1
ATOM 661 C C . GLY A 1 86 ? -47.019 -7.635 30.189 1.00 88.06 86 GLY A C 1
ATOM 662 O O . GLY A 1 86 ? -47.632 -7.274 31.187 1.00 88.06 86 GLY A O 1
ATOM 663 N N . GLN A 1 87 ? -45.708 -7.417 30.025 1.00 90.94 87 GLN A N 1
ATOM 664 C CA . GLN A 1 87 ? -44.830 -6.735 30.990 1.00 90.94 87 GLN A CA 1
ATOM 665 C C . GLN A 1 87 ? -44.013 -5.629 30.289 1.00 90.94 87 GLN A C 1
ATOM 667 O O . GLN A 1 87 ? -42.782 -5.730 30.189 1.00 90.94 87 GLN A O 1
ATOM 672 N N . PRO A 1 88 ? -44.667 -4.594 29.723 1.00 90.56 88 PRO A N 1
ATOM 673 C CA . PRO A 1 88 ? -43.988 -3.530 28.975 1.00 90.56 88 PRO A CA 1
ATOM 674 C C . PRO A 1 88 ? -42.963 -2.749 29.816 1.00 90.56 88 PRO A C 1
ATOM 676 O O . PRO A 1 88 ? -41.955 -2.284 29.287 1.00 90.56 88 PRO A O 1
ATOM 679 N N . GLU A 1 89 ? -43.172 -2.649 31.128 1.00 90.88 89 GLU A N 1
ATOM 680 C CA . GLU A 1 89 ? -42.315 -1.942 32.085 1.00 90.88 89 GLU A CA 1
ATOM 681 C C . GLU A 1 89 ? -40.915 -2.551 32.245 1.00 90.88 89 GLU A C 1
ATOM 683 O O . GLU A 1 89 ? -40.009 -1.895 32.757 1.00 90.88 89 GLU A O 1
ATOM 688 N N . ARG A 1 90 ? -40.712 -3.796 31.796 1.00 90.00 90 ARG A N 1
ATOM 689 C CA . ARG A 1 90 ? -39.404 -4.466 31.856 1.00 90.00 90 ARG A CA 1
ATOM 690 C C . ARG A 1 90 ? -38.428 -3.989 30.789 1.00 90.00 90 ARG A C 1
ATOM 692 O O . ARG A 1 90 ? -37.234 -4.263 30.902 1.00 90.00 90 ARG A O 1
ATOM 699 N N . PHE A 1 91 ? -38.908 -3.311 29.749 1.00 93.75 91 PHE A N 1
ATOM 700 C CA . PHE A 1 91 ? -38.036 -2.781 28.712 1.00 93.75 91 PHE A CA 1
ATOM 701 C C . PHE A 1 91 ? -37.342 -1.498 29.185 1.00 93.75 91 PHE A C 1
ATOM 703 O O . PHE A 1 91 ? -37.987 -0.501 29.502 1.00 93.75 91 PHE A O 1
ATOM 710 N N . VAL A 1 92 ? -36.010 -1.512 29.179 1.00 92.38 92 VAL A N 1
ATOM 711 C CA . VAL A 1 92 ? -35.162 -0.391 29.596 1.00 92.38 92 VAL A CA 1
ATOM 712 C C . VAL A 1 92 ? -34.110 -0.147 28.516 1.00 92.38 92 VAL A C 1
ATOM 714 O O . VAL A 1 92 ? -33.374 -1.062 28.156 1.00 92.38 92 VAL A O 1
ATOM 717 N N . SER A 1 93 ? -34.016 1.084 28.006 1.00 92.19 93 SER A N 1
ATOM 718 C CA . SER A 1 93 ? -33.043 1.459 26.971 1.00 92.19 93 SER A CA 1
ATOM 719 C C . SER A 1 93 ? -32.220 2.681 27.358 1.00 92.19 93 SER A C 1
ATOM 721 O O . SER A 1 93 ? -32.758 3.660 27.870 1.00 92.19 93 SER A O 1
ATOM 723 N N . PHE A 1 94 ? -30.926 2.647 27.048 1.00 91.62 94 PHE A N 1
ATOM 724 C CA . PHE A 1 94 ? -30.004 3.772 27.186 1.00 91.62 94 PHE A CA 1
ATOM 725 C C . PHE A 1 94 ? -29.306 4.033 25.851 1.00 91.62 94 PHE A C 1
ATOM 727 O O . PHE A 1 94 ? -28.725 3.119 25.270 1.00 91.62 94 PHE A O 1
ATOM 734 N N . HIS A 1 95 ? -29.352 5.276 25.376 1.00 88.81 95 HIS A N 1
ATOM 735 C CA . HIS A 1 95 ? -28.686 5.716 24.158 1.00 88.81 95 HIS A CA 1
ATOM 736 C C . HIS A 1 95 ? -28.082 7.125 24.350 1.00 88.81 95 HIS A C 1
ATOM 738 O O . HIS A 1 95 ? -28.833 8.091 24.496 1.00 88.81 95 HIS A O 1
ATOM 744 N N . PRO A 1 96 ? -26.747 7.304 24.266 1.00 83.25 96 PRO A N 1
ATOM 745 C CA . PRO A 1 96 ? -26.089 8.585 24.565 1.00 83.25 96 PRO A CA 1
ATOM 746 C C . PRO A 1 96 ? -26.602 9.776 23.741 1.00 83.25 96 PRO A C 1
ATOM 748 O O . PRO A 1 96 ? -26.702 10.886 24.251 1.00 83.25 96 PRO A O 1
ATOM 751 N N . ALA A 1 97 ? -26.941 9.540 22.470 1.00 85.19 97 ALA A N 1
ATOM 752 C CA . ALA A 1 97 ? -27.413 10.585 21.558 1.00 85.19 97 ALA A CA 1
ATOM 753 C C . ALA A 1 97 ? -28.905 10.956 21.695 1.00 85.19 97 ALA A C 1
ATOM 755 O O . ALA A 1 97 ? -29.311 11.966 21.129 1.00 85.19 97 ALA A O 1
ATOM 756 N N . PHE A 1 98 ? -29.721 10.174 22.418 1.00 86.81 98 PHE A N 1
ATOM 757 C CA . PHE A 1 98 ? -31.168 10.417 22.552 1.00 86.81 98 PHE A CA 1
ATOM 758 C C . PHE A 1 98 ? -31.585 10.438 24.032 1.00 86.81 98 PHE A C 1
ATOM 760 O O . PHE A 1 98 ? -32.194 9.478 24.512 1.00 86.81 98 PHE A O 1
ATOM 767 N N . PRO A 1 99 ? -31.256 11.509 24.782 1.00 85.69 99 PRO A N 1
ATOM 768 C CA . PRO A 1 99 ? -31.511 11.577 26.221 1.00 85.69 99 PRO A CA 1
ATOM 769 C C . PRO A 1 99 ? -32.996 11.527 26.596 1.00 85.69 99 PRO A C 1
ATOM 771 O O . PRO A 1 99 ? -33.326 11.022 27.663 1.00 85.69 99 PRO A O 1
ATOM 774 N N . GLU A 1 100 ? -33.885 12.024 25.731 1.00 86.12 100 GLU A N 1
ATOM 775 C CA . GLU A 1 100 ? -35.335 12.074 25.981 1.00 86.12 100 GLU A CA 1
ATOM 776 C C . GLU A 1 100 ? -35.983 10.680 26.025 1.00 86.12 100 GLU A C 1
ATOM 778 O O . GLU A 1 100 ? -36.917 10.455 26.788 1.00 86.12 100 GLU A O 1
ATOM 783 N N . GLU A 1 101 ? -35.454 9.726 25.251 1.00 84.31 101 GLU A N 1
ATOM 784 C CA . GLU A 1 101 ? -35.934 8.335 25.190 1.00 84.31 101 GLU A CA 1
ATOM 785 C C . GLU A 1 101 ? -35.103 7.375 26.064 1.00 84.31 101 GLU A C 1
ATOM 787 O O . GLU A 1 101 ? -35.372 6.171 26.109 1.00 84.31 101 GLU A O 1
ATOM 792 N N . SER A 1 102 ? -34.057 7.880 26.726 1.00 89.38 102 SER A N 1
ATOM 793 C CA . SER A 1 102 ? -33.070 7.064 27.434 1.00 89.38 102 SER A CA 1
ATOM 794 C C . SER A 1 102 ? -33.255 7.101 28.941 1.00 89.38 102 SER A C 1
ATOM 796 O O . SER A 1 102 ? -33.481 8.151 29.542 1.00 89.38 102 SER A O 1
ATOM 798 N N . VAL A 1 103 ? -33.055 5.955 29.587 1.00 90.81 103 VAL A N 1
ATOM 799 C CA . VAL A 1 103 ? -32.946 5.918 31.046 1.00 90.81 103 VAL A CA 1
ATOM 800 C C . VAL A 1 103 ? -31.633 6.534 31.515 1.00 90.81 103 VAL A C 1
ATOM 802 O O . VAL A 1 103 ? -30.641 6.561 30.792 1.00 90.81 103 VAL A O 1
ATOM 805 N N . ARG A 1 104 ? -31.594 7.009 32.759 1.00 86.94 104 ARG A N 1
ATOM 806 C CA . ARG A 1 104 ? -30.361 7.517 33.369 1.00 86.94 104 ARG A CA 1
ATOM 807 C C . ARG A 1 104 ? -29.590 6.358 33.986 1.00 86.94 104 ARG A C 1
ATOM 809 O O . ARG A 1 104 ? -30.078 5.734 34.927 1.00 86.94 104 ARG A O 1
ATOM 816 N N . ILE A 1 105 ? -28.390 6.098 33.479 1.00 85.19 105 ILE A N 1
ATOM 817 C CA . ILE A 1 105 ? -27.467 5.120 34.056 1.00 85.19 105 ILE A CA 1
ATOM 818 C C . ILE A 1 105 ? -26.356 5.884 34.766 1.00 85.19 105 ILE A C 1
ATOM 820 O O . ILE A 1 105 ? -25.622 6.642 34.139 1.00 85.19 105 ILE A O 1
ATOM 824 N N . ASP A 1 106 ? -26.240 5.665 36.072 1.00 83.38 106 ASP A N 1
ATOM 825 C CA . ASP A 1 106 ? -25.110 6.128 36.869 1.00 83.38 106 ASP A CA 1
ATOM 826 C C . ASP A 1 106 ? -24.343 4.897 37.386 1.00 83.38 106 ASP A C 1
ATOM 828 O O . ASP A 1 106 ? -24.805 4.230 38.320 1.00 83.38 106 ASP A O 1
ATOM 832 N N . PRO A 1 107 ? -23.187 4.564 36.782 1.00 77.94 107 PRO A N 1
ATOM 833 C CA . PRO A 1 107 ? -22.390 3.404 37.168 1.00 77.94 107 PRO A CA 1
ATOM 834 C C . PRO A 1 107 ? -21.736 3.556 38.549 1.00 77.94 107 PRO A C 1
ATOM 836 O O . PRO A 1 107 ? -21.174 2.584 39.055 1.00 77.94 107 PRO A O 1
ATOM 839 N N . LEU A 1 108 ? -21.802 4.735 39.175 1.00 82.00 108 LEU A N 1
ATOM 840 C CA . LEU A 1 108 ? -21.287 4.999 40.518 1.00 82.00 108 LEU A CA 1
ATOM 841 C C . LEU A 1 108 ? -22.389 5.011 41.583 1.00 82.00 108 LEU A C 1
ATOM 843 O O . LEU A 1 108 ? -22.072 4.968 42.767 1.00 82.00 108 LEU A O 1
ATOM 847 N N . ARG A 1 109 ? -23.673 5.016 41.199 1.00 81.38 109 ARG A N 1
ATOM 848 C CA . ARG A 1 109 ? -24.798 5.122 42.144 1.00 81.38 109 ARG A CA 1
ATOM 849 C C . ARG A 1 109 ? -24.935 3.924 43.084 1.00 81.38 109 ARG A C 1
ATOM 851 O O . ARG A 1 109 ? -25.329 4.105 44.231 1.00 81.38 109 ARG A O 1
ATOM 858 N N . ASN A 1 110 ? -24.652 2.711 42.604 1.00 82.38 110 ASN A N 1
ATOM 859 C CA . ASN A 1 110 ? -24.807 1.477 43.381 1.00 82.38 110 ASN A CA 1
ATOM 860 C C . ASN A 1 110 ? -23.437 0.847 43.683 1.00 82.38 110 ASN A C 1
ATOM 862 O O . ASN A 1 110 ? -22.842 0.205 42.809 1.00 82.38 110 ASN A O 1
ATOM 866 N N . PHE A 1 111 ? -22.940 1.035 44.909 1.00 82.44 111 PHE A N 1
ATOM 867 C CA . PHE A 1 111 ? -21.700 0.444 45.424 1.00 82.44 111 PHE A CA 1
ATOM 868 C C . PHE A 1 111 ? -21.925 -0.116 46.830 1.00 82.44 111 PHE A C 1
ATOM 870 O O . PHE A 1 111 ? -22.641 0.480 47.633 1.00 82.44 111 PHE A O 1
ATOM 877 N N . THR A 1 112 ? -21.298 -1.251 47.135 1.00 82.94 112 THR A N 1
ATOM 878 C CA . THR A 1 112 ? -21.369 -1.847 48.478 1.00 82.94 112 THR A CA 1
ATOM 879 C C . THR A 1 112 ? -20.190 -1.387 49.334 1.00 82.94 112 THR A C 1
ATOM 881 O O . THR A 1 112 ? -20.331 -1.180 50.537 1.00 82.94 112 THR A O 1
ATOM 884 N N . ARG A 1 113 ? -19.013 -1.193 48.723 1.00 84.62 113 ARG A N 1
ATOM 885 C CA . ARG A 1 113 ? -17.798 -0.688 49.384 1.00 84.62 113 ARG A CA 1
ATOM 886 C C . ARG A 1 113 ? -17.270 0.566 48.694 1.00 84.62 113 ARG A C 1
ATOM 888 O O . ARG A 1 113 ? -17.221 0.628 47.471 1.00 84.62 113 ARG A O 1
ATOM 895 N N . VAL A 1 114 ? -16.789 1.536 49.476 1.00 82.19 114 VAL A N 1
ATOM 896 C CA . VAL A 1 114 ? -16.229 2.808 48.964 1.00 82.19 114 VAL A CA 1
ATOM 897 C C . VAL A 1 114 ? -15.029 2.576 48.031 1.00 82.19 114 VAL A C 1
ATOM 899 O O . VAL A 1 114 ? -14.828 3.319 47.075 1.00 82.19 114 VAL A O 1
ATOM 902 N N . THR A 1 115 ? -14.269 1.499 48.243 1.00 85.00 115 THR A N 1
ATOM 903 C CA . THR A 1 115 ? -13.146 1.103 47.377 1.00 85.00 115 THR A CA 1
ATOM 904 C C . THR A 1 115 ? -13.578 0.730 45.957 1.00 85.00 115 THR A C 1
ATOM 906 O O . THR A 1 115 ? -12.784 0.878 45.032 1.00 85.00 115 THR A O 1
ATOM 909 N N . GLU A 1 116 ? -14.830 0.309 45.744 1.00 82.81 116 GLU A N 1
ATOM 910 C CA . GLU A 1 116 ? -15.341 -0.002 44.404 1.00 82.81 116 GLU A CA 1
ATOM 911 C C . GLU A 1 116 ? -15.418 1.237 43.514 1.00 82.81 116 GLU A C 1
ATOM 913 O O . GLU A 1 116 ? -15.232 1.123 42.307 1.00 82.81 116 GLU A O 1
ATOM 918 N N . ILE A 1 117 ? -15.654 2.419 44.092 1.00 82.38 117 ILE A N 1
ATOM 919 C CA . ILE A 1 117 ? -15.689 3.677 43.337 1.00 82.38 117 ILE A CA 1
ATOM 920 C C . ILE A 1 117 ? -14.314 3.931 42.714 1.00 82.38 117 ILE A C 1
ATOM 922 O O . ILE A 1 117 ? -14.219 4.201 41.518 1.00 82.38 117 ILE A O 1
ATOM 926 N N . ALA A 1 118 ? -13.244 3.765 43.498 1.00 80.38 118 ALA A N 1
ATOM 927 C CA . ALA A 1 118 ? -11.874 3.914 43.017 1.00 80.38 118 ALA A CA 1
ATOM 928 C C . ALA A 1 118 ? -11.536 2.877 41.933 1.00 80.38 118 ALA A C 1
ATOM 930 O O . ALA A 1 118 ? -10.978 3.236 40.899 1.00 80.38 118 ALA A O 1
ATOM 931 N N . SER A 1 119 ? -11.928 1.611 42.118 1.00 79.94 119 SER A N 1
ATOM 932 C CA . SER A 1 119 ? -11.705 0.559 41.116 1.00 79.94 119 SER A CA 1
ATOM 933 C C . SER A 1 119 ? -12.487 0.789 39.818 1.00 79.94 119 SER A C 1
ATOM 935 O O . SER A 1 119 ? -11.944 0.569 38.741 1.00 79.94 119 SER A O 1
ATOM 937 N N . ARG A 1 120 ? -13.740 1.263 39.888 1.00 81.31 120 ARG A N 1
ATOM 938 C CA . ARG A 1 120 ? -14.552 1.586 38.700 1.00 81.31 120 ARG A CA 1
ATOM 939 C C . ARG A 1 120 ? -14.004 2.802 37.955 1.00 81.31 120 ARG A C 1
ATOM 941 O O . ARG A 1 120 ? -13.965 2.784 36.730 1.00 81.31 120 ARG A O 1
ATOM 948 N N . LEU A 1 121 ? -13.538 3.824 38.675 1.00 79.06 121 LEU A N 1
ATOM 949 C CA . LEU A 1 121 ? -12.846 4.967 38.073 1.00 79.06 121 LEU A CA 1
ATOM 950 C C . LEU A 1 121 ? -11.544 4.536 37.393 1.00 79.06 121 LEU A C 1
ATOM 952 O O . LEU A 1 121 ? -11.291 4.941 36.264 1.00 79.06 121 LEU A O 1
ATOM 956 N N . ALA A 1 122 ? -10.757 3.672 38.039 1.00 79.00 122 ALA A N 1
ATOM 957 C CA . ALA A 1 122 ? -9.545 3.120 37.445 1.00 79.00 122 ALA A CA 1
ATOM 958 C C . ALA A 1 122 ? -9.845 2.286 36.188 1.00 79.00 122 ALA A C 1
ATOM 960 O O . ALA A 1 122 ? -9.112 2.396 35.219 1.00 79.00 122 ALA A O 1
ATOM 961 N N . ALA A 1 123 ? -10.943 1.523 36.159 1.00 75.75 123 ALA A N 1
ATOM 962 C CA . ALA A 1 123 ? -11.349 0.744 34.985 1.00 75.75 123 ALA A CA 1
ATOM 963 C C . ALA A 1 123 ? -11.826 1.604 33.795 1.00 75.75 123 ALA A C 1
ATOM 965 O O . ALA A 1 123 ? -11.790 1.148 32.656 1.00 75.75 123 ALA A O 1
ATOM 966 N N . LEU A 1 124 ? -12.282 2.841 34.038 1.00 71.25 124 LEU A N 1
ATOM 967 C CA . LEU A 1 124 ? -12.620 3.796 32.974 1.00 71.25 124 LEU A CA 1
ATOM 968 C C . LEU A 1 124 ? -11.381 4.468 32.371 1.00 71.25 124 LEU A C 1
ATOM 970 O O . LEU A 1 124 ? -11.447 4.983 31.254 1.00 71.25 124 LEU A O 1
ATOM 974 N N . ILE A 1 125 ? -10.267 4.490 33.104 1.00 76.56 125 ILE A N 1
ATOM 975 C CA . ILE A 1 125 ? -8.999 5.034 32.630 1.00 76.56 125 ILE A CA 1
ATOM 976 C C . ILE A 1 125 ? -8.227 3.873 32.000 1.00 76.56 125 ILE A C 1
ATOM 978 O O . ILE A 1 125 ? -7.748 3.010 32.734 1.00 76.56 125 ILE A O 1
ATOM 982 N N . PRO A 1 126 ? -8.083 3.821 30.662 1.00 65.81 126 PRO A N 1
ATOM 983 C CA . PRO A 1 126 ? -7.320 2.754 30.033 1.00 65.81 126 PRO A CA 1
ATOM 984 C C . PRO A 1 126 ? -5.906 2.751 30.609 1.00 65.81 126 PRO A C 1
ATOM 986 O O . PRO A 1 126 ? -5.230 3.786 30.625 1.00 65.81 126 PRO A O 1
ATOM 989 N N . SER A 1 127 ? -5.471 1.590 31.096 1.00 72.00 127 SER A N 1
ATOM 990 C CA . SER A 1 127 ? -4.101 1.416 31.570 1.00 72.00 127 SER A CA 1
ATOM 991 C C . SER A 1 127 ? -3.115 1.703 30.431 1.00 72.00 127 SER A C 1
ATOM 993 O O . SER A 1 127 ? -3.448 1.552 29.251 1.00 72.00 127 SER A O 1
ATOM 995 N N . GLU A 1 128 ? -1.884 2.110 30.755 1.00 69.62 128 GLU A N 1
ATOM 996 C CA . GLU A 1 128 ? -0.860 2.360 29.728 1.00 69.62 128 GLU A CA 1
ATOM 997 C C . GLU A 1 128 ? -0.669 1.119 28.835 1.00 69.62 128 GLU A C 1
ATOM 999 O O . GLU A 1 128 ? -0.553 1.228 27.617 1.00 69.62 128 GLU A O 1
ATOM 1004 N N . GLU A 1 129 ? -0.772 -0.080 29.409 1.00 67.31 129 GLU A N 1
ATOM 1005 C CA . GLU A 1 129 ? -0.699 -1.347 28.679 1.00 67.31 129 GLU A CA 1
ATOM 1006 C C . GLU A 1 129 ? -1.866 -1.561 27.698 1.00 67.31 129 GLU A C 1
ATOM 1008 O O . GLU A 1 129 ? -1.647 -1.989 26.561 1.00 67.31 129 GLU A O 1
ATOM 1013 N N . GLU A 1 130 ? -3.104 -1.243 28.084 1.00 66.12 130 GLU A N 1
ATOM 1014 C CA . GLU A 1 130 ? -4.274 -1.320 27.193 1.00 66.12 130 GLU A CA 1
ATOM 1015 C C . GLU A 1 130 ? -4.214 -0.265 26.088 1.00 66.12 130 GLU A C 1
ATOM 1017 O O . GLU A 1 130 ? -4.560 -0.545 24.937 1.00 66.12 130 GLU A O 1
ATOM 1022 N N . ARG A 1 131 ? -3.692 0.926 26.398 1.00 63.75 131 ARG A N 1
ATOM 1023 C CA . ARG A 1 131 ? -3.455 1.993 25.421 1.00 63.75 131 ARG A CA 1
ATOM 1024 C C . ARG A 1 131 ? -2.415 1.581 24.377 1.00 63.75 131 ARG A C 1
ATOM 1026 O O . ARG A 1 131 ? -2.588 1.872 23.193 1.00 63.75 131 ARG A O 1
ATOM 1033 N N . GLN A 1 132 ? -1.379 0.847 24.787 1.00 64.50 132 GLN A N 1
ATOM 1034 C CA . GLN A 1 132 ? -0.399 0.254 23.873 1.00 64.50 132 GLN A CA 1
ATOM 1035 C C . GLN A 1 132 ? -0.986 -0.917 23.062 1.00 64.50 132 GLN A C 1
ATOM 1037 O O . GLN A 1 132 ? -0.652 -1.058 21.886 1.00 64.50 132 GLN A O 1
ATOM 1042 N N . LYS A 1 133 ? -1.888 -1.728 23.636 1.00 63.84 133 LYS A N 1
ATOM 1043 C CA . LYS A 1 133 ? -2.563 -2.842 22.933 1.00 63.84 133 LYS A CA 1
ATOM 1044 C C . LYS A 1 133 ? -3.671 -2.390 21.971 1.00 63.84 133 LYS A C 1
ATOM 1046 O O . LYS A 1 133 ? -3.899 -3.056 20.966 1.00 63.84 133 LYS A O 1
ATOM 1051 N N . SER A 1 134 ? -4.297 -1.231 22.189 1.00 59.00 134 SER A N 1
ATOM 1052 C CA . SER A 1 134 ? -5.333 -0.639 21.317 1.00 59.00 134 SER A CA 1
ATOM 1053 C C . SER A 1 134 ? -4.801 -0.086 19.975 1.00 59.00 134 SER A C 1
ATOM 1055 O O . SER A 1 134 ? -5.489 0.661 19.274 1.00 59.00 134 SER A O 1
ATOM 1057 N N . LYS A 1 135 ? -3.595 -0.471 19.550 1.00 60.69 135 LYS A N 1
ATOM 1058 C CA . LYS A 1 135 ? -2.986 -0.125 18.253 1.00 60.69 135 LYS A CA 1
ATOM 1059 C C . LYS A 1 135 ? -3.533 -0.966 17.089 1.00 60.69 135 LYS A C 1
ATOM 1061 O O . LYS A 1 135 ? -2.803 -1.266 16.148 1.00 60.69 135 LYS A O 1
ATOM 1066 N N . GLY A 1 136 ? -4.819 -1.321 17.116 1.00 57.78 136 GLY A N 1
ATOM 1067 C CA . GLY A 1 136 ? -5.459 -2.291 16.211 1.00 57.78 136 GLY A CA 1
ATOM 1068 C C . GLY A 1 136 ? -5.420 -1.969 14.710 1.00 57.78 136 GLY A C 1
ATOM 1069 O O . GLY A 1 136 ? -5.867 -2.782 13.912 1.00 57.78 136 GLY A O 1
ATOM 1070 N N . MET A 1 137 ? -4.871 -0.818 14.307 1.00 56.06 137 MET A N 1
ATOM 1071 C CA . MET A 1 137 ? -4.786 -0.389 12.908 1.00 56.06 137 MET A CA 1
ATOM 1072 C C . MET A 1 137 ? -3.387 0.078 12.471 1.00 56.06 137 MET A C 1
ATOM 1074 O O . MET A 1 137 ? -3.219 0.485 11.325 1.00 56.06 137 MET A O 1
ATOM 1078 N N . GLN A 1 138 ? -2.363 0.034 13.336 1.00 62.16 138 GLN A N 1
ATOM 1079 C CA . GLN A 1 138 ? -1.024 0.529 12.962 1.00 62.16 138 GLN A CA 1
ATOM 1080 C C . GLN A 1 138 ? -0.327 -0.364 11.921 1.00 62.16 138 GLN A C 1
ATOM 1082 O O . GLN A 1 138 ? 0.479 0.119 11.127 1.00 62.16 138 GLN A O 1
ATOM 1087 N N . ASP A 1 139 ? -0.682 -1.650 11.878 1.00 62.56 139 ASP A N 1
ATOM 1088 C CA . ASP A 1 139 ? -0.114 -2.612 10.931 1.00 62.56 139 ASP A CA 1
ATOM 1089 C C . ASP A 1 139 ? -0.941 -2.780 9.645 1.00 62.56 139 ASP A C 1
ATOM 1091 O O . ASP A 1 139 ? -0.432 -3.329 8.665 1.00 62.56 139 ASP A O 1
ATOM 1095 N N . MET A 1 140 ? -2.159 -2.219 9.577 1.00 61.94 140 MET A N 1
ATOM 1096 C CA . MET A 1 140 ? -3.080 -2.321 8.424 1.00 61.94 140 MET A CA 1
ATOM 1097 C C . MET A 1 140 ? -2.668 -1.508 7.184 1.00 61.94 140 MET A C 1
ATOM 1099 O O . MET A 1 140 ? -3.437 -1.349 6.240 1.00 61.94 140 MET A O 1
ATOM 1103 N N . GLY A 1 141 ? -1.428 -1.035 7.150 1.00 64.31 141 GLY A N 1
ATOM 1104 C CA . GLY A 1 141 ? -0.827 -0.423 5.975 1.00 64.31 141 GLY A CA 1
ATOM 1105 C C . GLY A 1 141 ? 0.535 -0.998 5.625 1.00 64.31 141 GLY A C 1
ATOM 1106 O O . GLY A 1 141 ? 0.991 -0.761 4.519 1.00 64.31 141 GLY A O 1
ATOM 1107 N N . LYS A 1 142 ? 1.208 -1.758 6.500 1.00 72.62 142 LYS A N 1
ATOM 1108 C CA . LYS A 1 142 ? 2.621 -2.117 6.278 1.00 72.62 142 LYS A CA 1
ATOM 1109 C C . LYS A 1 142 ? 2.833 -2.906 4.985 1.00 72.62 142 LYS A C 1
ATOM 1111 O O . LYS A 1 142 ? 3.734 -2.576 4.220 1.00 72.62 142 LYS A O 1
ATOM 1116 N N . GLY A 1 143 ? 1.968 -3.882 4.700 1.00 78.00 143 GLY A N 1
ATOM 1117 C CA . GLY A 1 143 ? 2.019 -4.649 3.449 1.00 78.00 143 GLY A CA 1
ATOM 1118 C C . GLY A 1 143 ? 1.666 -3.812 2.215 1.00 78.00 143 GLY A C 1
ATOM 1119 O O . GLY A 1 143 ? 2.366 -3.868 1.206 1.00 78.00 143 GLY A O 1
ATOM 1120 N N . TRP A 1 144 ? 0.625 -2.980 2.315 1.00 80.88 144 TRP A N 1
ATOM 1121 C CA . TRP A 1 144 ? 0.216 -2.072 1.241 1.00 80.88 144 TRP A CA 1
ATOM 1122 C C . TRP A 1 144 ? 1.294 -1.025 0.940 1.00 80.88 144 TRP A C 1
ATOM 1124 O O . TRP A 1 144 ? 1.689 -0.863 -0.208 1.00 80.88 144 TRP A O 1
ATOM 1134 N N . PHE A 1 145 ? 1.846 -0.372 1.962 1.00 85.31 145 PHE A N 1
ATOM 1135 C CA . PHE A 1 145 ? 2.925 0.602 1.834 1.00 85.31 145 PHE A CA 1
ATOM 1136 C C . PHE A 1 145 ? 4.208 -0.033 1.309 1.00 85.31 145 PHE A C 1
ATOM 1138 O O . PHE A 1 145 ? 4.850 0.577 0.464 1.00 85.31 145 PHE A O 1
ATOM 1145 N N . ALA A 1 146 ? 4.566 -1.250 1.728 1.00 84.19 146 ALA A N 1
ATOM 1146 C CA . ALA A 1 146 ? 5.706 -1.964 1.153 1.00 84.19 146 ALA A CA 1
ATOM 1147 C C . ALA A 1 146 ? 5.503 -2.239 -0.349 1.00 84.19 146 ALA A C 1
ATOM 1149 O O . ALA A 1 146 ? 6.396 -1.988 -1.156 1.00 84.19 146 ALA A O 1
ATOM 1150 N N . TRP A 1 147 ? 4.306 -2.677 -0.742 1.00 86.75 147 TRP A N 1
ATOM 1151 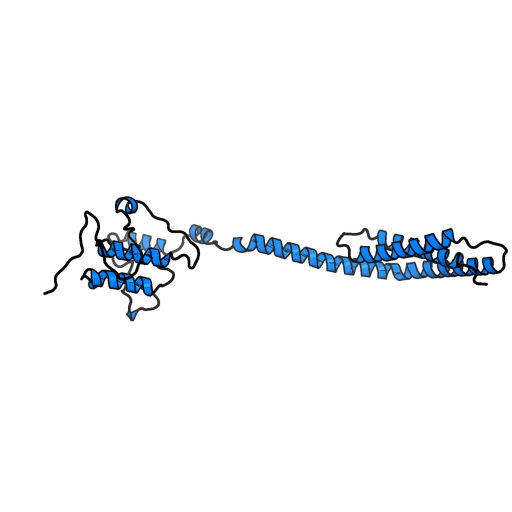C CA . TRP A 1 147 ? 3.946 -2.925 -2.141 1.00 86.75 147 TRP A CA 1
ATOM 1152 C C . TRP A 1 147 ? 3.904 -1.642 -2.989 1.00 86.75 147 TRP A C 1
ATOM 1154 O O . TRP A 1 147 ? 4.404 -1.631 -4.117 1.00 86.75 147 TRP A O 1
ATOM 1164 N N . VAL A 1 148 ? 3.342 -0.553 -2.450 1.00 89.50 148 VAL A N 1
ATOM 1165 C CA . VAL A 1 148 ? 3.278 0.761 -3.113 1.00 89.50 148 VAL A CA 1
ATOM 1166 C C . VAL A 1 148 ? 4.680 1.341 -3.245 1.00 89.50 148 VAL A C 1
ATOM 1168 O O . VAL A 1 148 ? 5.054 1.796 -4.323 1.00 89.50 148 VAL A O 1
ATOM 1171 N N . LYS A 1 149 ? 5.479 1.280 -2.175 1.00 86.75 149 LYS A N 1
ATOM 1172 C CA . LYS A 1 149 ? 6.860 1.762 -2.166 1.00 86.75 149 LYS A CA 1
ATOM 1173 C C . LYS A 1 149 ? 7.707 1.014 -3.191 1.00 86.75 149 LYS A C 1
ATOM 1175 O O . LYS A 1 149 ? 8.382 1.665 -3.976 1.00 86.75 149 LYS A O 1
ATOM 1180 N N . GLY A 1 150 ? 7.578 -0.312 -3.282 1.00 89.12 150 GLY A N 1
ATOM 1181 C CA . GLY A 1 150 ? 8.276 -1.100 -4.302 1.00 89.12 150 GLY A CA 1
ATOM 1182 C C . GLY A 1 150 ? 7.909 -0.702 -5.739 1.00 89.12 150 GLY A C 1
ATOM 1183 O O . GLY A 1 150 ? 8.780 -0.632 -6.604 1.00 89.12 150 GLY A O 1
ATOM 1184 N N . ARG A 1 151 ? 6.638 -0.369 -6.008 1.00 88.12 151 ARG A N 1
ATOM 1185 C CA . ARG A 1 151 ? 6.218 0.148 -7.327 1.00 88.12 151 ARG A CA 1
ATOM 1186 C C . ARG A 1 151 ? 6.760 1.538 -7.615 1.00 88.12 151 ARG A C 1
ATOM 1188 O O . ARG A 1 151 ? 7.213 1.784 -8.728 1.00 88.12 151 ARG A O 1
ATOM 1195 N N . MET A 1 152 ? 6.707 2.426 -6.627 1.00 90.31 152 MET A N 1
ATOM 1196 C CA . MET A 1 152 ? 7.242 3.781 -6.744 1.00 90.31 152 MET A CA 1
ATOM 1197 C C . MET A 1 152 ? 8.748 3.754 -7.001 1.00 90.31 152 MET A C 1
ATOM 1199 O O . MET A 1 152 ? 9.220 4.447 -7.894 1.00 90.31 152 MET A O 1
ATOM 1203 N N . GLU A 1 153 ? 9.491 2.907 -6.289 1.00 89.12 153 GLU A N 1
ATOM 1204 C CA . GLU A 1 153 ? 10.926 2.716 -6.507 1.00 89.12 153 GLU A CA 1
ATOM 1205 C C . GLU A 1 153 ? 11.216 2.181 -7.912 1.00 89.12 153 GLU A C 1
ATOM 1207 O O . GLU A 1 153 ? 12.045 2.751 -8.615 1.00 89.12 153 GLU A O 1
ATOM 1212 N N . ALA A 1 154 ? 10.504 1.146 -8.371 1.00 87.06 154 ALA A N 1
ATOM 1213 C CA . ALA A 1 154 ? 10.676 0.622 -9.727 1.00 87.06 154 ALA A CA 1
ATOM 1214 C C . ALA A 1 154 ? 10.395 1.689 -10.801 1.00 87.06 154 ALA A C 1
ATOM 1216 O O . ALA A 1 154 ? 11.162 1.830 -11.751 1.00 87.06 154 ALA A O 1
ATOM 1217 N N . PHE A 1 155 ? 9.331 2.474 -10.630 1.00 88.31 155 PHE A N 1
ATOM 1218 C CA . PHE A 1 155 ? 8.974 3.556 -11.544 1.00 88.31 155 PHE A CA 1
ATOM 1219 C C . PHE A 1 155 ? 10.030 4.670 -11.575 1.00 88.31 155 PHE A C 1
ATOM 1221 O O . PHE A 1 155 ? 10.483 5.069 -12.649 1.00 88.31 155 PHE A O 1
ATOM 1228 N N . VAL A 1 156 ? 10.474 5.138 -10.405 1.00 88.06 156 VAL A N 1
ATOM 1229 C CA . VAL A 1 156 ? 11.529 6.156 -10.296 1.00 88.06 156 VAL A CA 1
ATOM 1230 C C . VAL A 1 156 ? 12.845 5.638 -10.873 1.00 88.06 156 VAL A C 1
ATOM 1232 O O . VAL A 1 156 ? 13.532 6.386 -11.561 1.00 88.06 156 VAL A O 1
ATOM 1235 N N . ASN A 1 157 ? 13.171 4.358 -10.682 1.00 85.56 157 ASN A N 1
ATOM 1236 C CA . ASN A 1 157 ? 14.360 3.741 -11.265 1.00 85.56 157 ASN A CA 1
ATOM 1237 C C . ASN A 1 157 ? 14.323 3.737 -12.799 1.00 85.56 157 ASN A C 1
ATOM 1239 O O . ASN A 1 157 ? 15.353 3.983 -13.422 1.00 85.56 157 ASN A O 1
ATOM 1243 N N . VAL A 1 158 ? 13.159 3.514 -13.421 1.00 84.81 158 VAL A N 1
ATOM 1244 C CA . VAL A 1 158 ? 13.009 3.616 -14.885 1.00 84.81 158 VAL A CA 1
ATOM 1245 C C . VAL A 1 158 ? 13.268 5.047 -15.360 1.00 84.81 158 VAL A C 1
ATOM 1247 O O . VAL A 1 158 ? 14.028 5.251 -16.306 1.00 84.81 158 VAL A O 1
ATOM 1250 N N . ILE A 1 159 ? 12.697 6.042 -14.674 1.00 87.44 159 ILE A N 1
ATOM 1251 C CA . ILE A 1 159 ? 12.929 7.461 -14.981 1.00 87.44 159 ILE A CA 1
ATOM 1252 C C . ILE A 1 159 ? 14.411 7.816 -14.811 1.00 87.44 159 ILE A C 1
ATOM 1254 O O . ILE A 1 159 ? 15.008 8.439 -15.688 1.00 87.44 159 ILE A O 1
ATOM 1258 N N . TYR A 1 160 ? 15.023 7.394 -13.707 1.00 87.69 160 TYR A N 1
ATOM 1259 C CA . TYR A 1 160 ? 16.431 7.639 -13.422 1.00 87.69 160 TYR A CA 1
ATOM 1260 C C . TYR A 1 160 ? 17.333 7.034 -14.505 1.00 87.69 160 TYR A C 1
ATOM 1262 O O . TYR A 1 160 ? 18.153 7.743 -15.083 1.00 87.69 160 TYR A O 1
ATOM 1270 N N . GLN A 1 161 ? 17.130 5.759 -14.857 1.00 84.44 161 GLN A N 1
ATOM 1271 C CA . GLN A 1 161 ? 17.904 5.084 -15.902 1.00 84.44 161 GLN A CA 1
ATOM 1272 C C . GLN A 1 161 ? 17.760 5.768 -17.266 1.00 84.44 161 GLN A C 1
ATOM 1274 O O . GLN A 1 161 ? 18.749 5.888 -17.989 1.00 84.44 161 GLN A O 1
ATOM 1279 N N . PHE A 1 162 ? 16.567 6.259 -17.610 1.00 86.00 162 PHE A N 1
ATOM 1280 C CA . PHE A 1 162 ? 16.348 7.035 -18.831 1.00 86.00 162 PHE A CA 1
ATOM 1281 C C . PHE A 1 162 ? 17.215 8.301 -18.856 1.00 86.00 162 PHE A C 1
ATOM 1283 O O . PHE A 1 162 ? 17.955 8.528 -19.817 1.00 86.00 162 PHE A O 1
ATOM 1290 N N . TYR A 1 163 ? 17.182 9.100 -17.784 1.00 89.12 163 TYR A N 1
ATOM 1291 C CA . TYR A 1 163 ? 17.974 10.329 -17.702 1.00 89.12 163 TYR A CA 1
ATOM 1292 C C . TYR A 1 163 ? 19.477 10.052 -17.694 1.00 89.12 163 TYR A C 1
ATOM 1294 O O . TYR A 1 163 ? 20.218 10.739 -18.394 1.00 89.12 163 TYR A O 1
ATOM 1302 N N . THR A 1 164 ? 19.937 9.025 -16.977 1.00 85.94 164 THR A N 1
ATOM 1303 C CA . THR A 1 164 ? 21.354 8.637 -16.967 1.00 85.94 164 THR A CA 1
ATOM 1304 C C . THR A 1 164 ? 21.829 8.209 -18.355 1.00 85.94 164 THR A C 1
ATOM 1306 O O . THR A 1 164 ? 22.910 8.611 -18.782 1.00 85.94 164 THR A O 1
ATOM 1309 N N . ARG A 1 165 ? 21.024 7.440 -19.099 1.00 87.81 165 ARG A N 1
ATOM 1310 C CA . ARG A 1 165 ? 21.375 7.009 -20.462 1.00 87.81 165 ARG A CA 1
ATOM 1311 C C . ARG A 1 165 ? 21.379 8.166 -21.451 1.00 87.81 165 ARG A C 1
ATOM 1313 O O . ARG A 1 165 ? 22.278 8.235 -22.284 1.00 87.81 165 ARG A O 1
ATOM 1320 N N . LEU A 1 166 ? 20.420 9.087 -21.342 1.00 87.69 166 LEU A N 1
ATOM 1321 C CA . LEU A 1 166 ? 20.384 10.297 -22.162 1.00 87.69 166 LEU A CA 1
ATOM 1322 C C . LEU A 1 166 ? 21.597 11.192 -21.881 1.00 87.69 166 LEU A C 1
ATOM 1324 O O . LEU A 1 166 ? 22.251 11.649 -22.816 1.00 87.69 166 LEU A O 1
ATOM 1328 N N . ALA A 1 167 ? 21.925 11.398 -20.603 1.00 89.31 167 ALA A N 1
ATOM 1329 C CA . ALA A 1 167 ? 23.084 12.176 -20.184 1.00 89.31 167 ALA A CA 1
ATOM 1330 C C . ALA A 1 167 ? 24.393 11.552 -20.684 1.00 89.31 167 ALA A C 1
ATOM 1332 O O . ALA A 1 167 ? 25.258 12.263 -21.188 1.00 89.31 167 ALA A O 1
ATOM 1333 N N . LEU A 1 168 ? 24.521 10.225 -20.611 1.00 87.06 168 LEU A N 1
ATOM 1334 C CA . LEU A 1 168 ? 25.691 9.513 -21.114 1.00 87.06 168 LEU A CA 1
ATOM 1335 C C . LEU A 1 168 ? 25.810 9.629 -22.640 1.00 87.06 168 LEU A C 1
ATOM 1337 O O . LEU A 1 168 ? 26.884 9.938 -23.145 1.00 87.06 168 LEU A O 1
ATOM 1341 N N . LEU A 1 169 ? 24.715 9.448 -23.384 1.00 86.62 169 LEU A N 1
ATOM 1342 C CA . LEU A 1 169 ? 24.716 9.609 -24.841 1.00 86.62 169 LEU A CA 1
ATOM 1343 C C . LEU A 1 169 ? 25.118 11.039 -25.233 1.00 86.62 169 LEU A C 1
ATOM 1345 O O . LEU A 1 169 ? 25.975 11.221 -26.095 1.00 86.62 169 LEU A O 1
ATOM 1349 N N . ALA A 1 170 ? 24.570 12.047 -24.550 1.00 89.19 170 ALA A N 1
ATOM 1350 C CA . ALA A 1 170 ? 24.926 13.448 -24.761 1.00 89.19 170 ALA A CA 1
ATOM 1351 C C . ALA A 1 170 ? 26.397 13.743 -24.416 1.00 89.19 170 ALA A C 1
ATOM 1353 O O . ALA A 1 170 ? 27.063 14.458 -25.162 1.00 89.19 170 ALA A O 1
ATOM 1354 N N . ALA A 1 171 ? 26.925 13.159 -23.336 1.00 90.94 171 ALA A N 1
ATOM 1355 C CA . ALA A 1 171 ? 28.322 13.318 -22.937 1.00 90.94 171 ALA A CA 1
ATOM 1356 C C . ALA A 1 171 ? 29.297 12.739 -23.976 1.00 90.94 171 ALA A C 1
ATOM 1358 O O . ALA A 1 171 ? 30.351 13.322 -24.230 1.00 90.94 171 ALA A O 1
ATOM 1359 N N . TRP A 1 172 ? 28.937 11.619 -24.611 1.00 88.44 172 TRP A N 1
ATOM 1360 C CA . TRP A 1 172 ? 29.773 10.968 -25.623 1.00 88.44 172 TRP A CA 1
ATOM 1361 C C . TRP A 1 172 ? 29.563 11.504 -27.047 1.00 88.44 172 TRP A C 1
ATOM 1363 O O . TRP A 1 172 ? 30.455 11.360 -27.883 1.00 88.44 172 TRP A O 1
ATOM 1373 N N . ALA A 1 173 ? 28.444 12.174 -27.333 1.00 88.12 173 ALA A N 1
ATOM 1374 C CA . ALA A 1 173 ? 28.121 12.737 -28.646 1.00 88.12 173 ALA A CA 1
ATOM 1375 C C . ALA A 1 173 ? 29.246 13.568 -29.314 1.00 88.12 173 ALA A C 1
ATOM 1377 O O . ALA A 1 173 ? 29.515 13.314 -30.492 1.00 88.12 173 ALA A O 1
ATOM 1378 N N . PRO A 1 174 ? 29.943 14.510 -28.637 1.00 91.44 174 PRO A N 1
ATOM 1379 C CA . PRO A 1 174 ? 31.010 15.286 -29.280 1.00 91.44 174 PRO A CA 1
ATOM 1380 C C . PRO A 1 174 ? 32.196 14.412 -29.710 1.00 91.44 174 PRO A C 1
ATOM 1382 O O . PRO A 1 174 ? 32.710 14.572 -30.816 1.00 91.44 174 PRO A O 1
ATOM 1385 N N . TYR A 1 175 ? 32.589 13.437 -28.887 1.00 90.31 175 TYR A N 1
ATOM 1386 C CA . TYR A 1 175 ? 33.651 12.484 -29.228 1.00 90.31 175 TYR A CA 1
ATOM 1387 C C . TYR A 1 175 ? 33.238 11.576 -30.387 1.00 90.31 175 TYR A C 1
ATOM 1389 O O . TYR A 1 175 ? 34.028 11.306 -31.292 1.00 90.31 175 TYR A O 1
ATOM 1397 N N . MET A 1 176 ? 31.975 11.149 -30.395 1.00 89.25 176 MET A N 1
ATOM 1398 C CA . MET A 1 176 ? 31.435 10.334 -31.475 1.00 89.25 176 MET A CA 1
ATOM 1399 C C . MET A 1 176 ? 31.406 11.088 -32.803 1.00 89.25 176 MET A C 1
ATOM 1401 O O . MET A 1 176 ? 31.700 10.493 -33.834 1.00 89.25 176 MET A O 1
ATOM 1405 N N . LEU A 1 177 ? 31.126 12.391 -32.794 1.00 89.81 177 LEU A N 1
ATOM 1406 C CA . LEU A 1 177 ? 31.162 13.226 -33.995 1.00 89.81 177 LEU A CA 1
ATOM 1407 C C . LEU A 1 177 ? 32.580 13.311 -34.581 1.00 89.81 177 LEU A C 1
ATOM 1409 O O . LEU A 1 177 ? 32.748 13.166 -35.793 1.00 89.81 177 LEU A O 1
ATOM 1413 N N . ILE A 1 178 ? 33.595 13.457 -33.722 1.00 92.88 178 ILE A N 1
ATOM 1414 C CA . ILE A 1 178 ? 35.011 13.480 -34.125 1.00 92.88 178 ILE A CA 1
ATOM 1415 C C . ILE A 1 178 ? 35.433 12.159 -34.782 1.00 92.88 178 ILE A C 1
ATOM 1417 O O . ILE A 1 178 ? 36.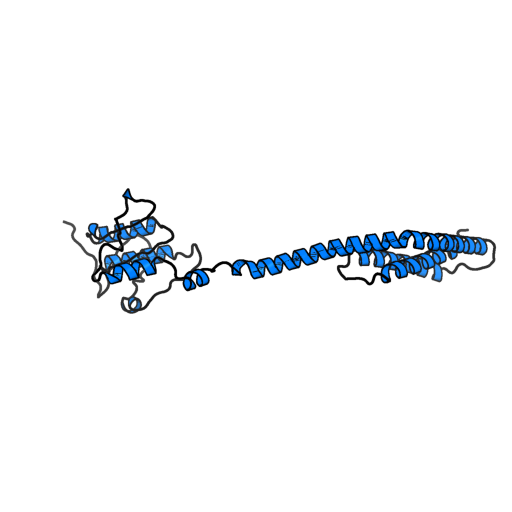209 12.187 -35.730 1.00 92.88 178 ILE A O 1
ATOM 1421 N N . LEU A 1 179 ? 34.917 11.011 -34.329 1.00 89.81 179 LEU A N 1
ATOM 1422 C CA . LEU A 1 179 ? 35.196 9.707 -34.950 1.00 89.81 179 LEU A CA 1
ATOM 1423 C C . LEU A 1 179 ? 34.353 9.447 -36.205 1.00 89.81 179 LEU A C 1
ATOM 1425 O O . LEU A 1 179 ? 34.822 8.834 -37.165 1.00 89.81 179 LEU A O 1
ATOM 1429 N N . PHE A 1 180 ? 33.104 9.906 -36.211 1.00 92.19 180 PHE A N 1
ATOM 1430 C CA . PHE A 1 180 ? 32.155 9.640 -37.285 1.00 92.19 180 PHE A CA 1
ATOM 1431 C C . PHE A 1 180 ? 32.531 10.351 -38.585 1.00 92.19 180 PHE A C 1
ATOM 1433 O O . PHE A 1 180 ? 32.468 9.742 -39.653 1.00 92.19 180 PHE A O 1
ATOM 1440 N N . VAL A 1 181 ? 32.951 11.619 -38.510 1.00 92.69 181 VAL A N 1
ATOM 1441 C CA . VAL A 1 181 ? 33.276 12.418 -39.702 1.00 92.69 181 VAL A CA 1
ATOM 1442 C C . VAL A 1 181 ? 34.423 11.793 -40.520 1.00 92.69 181 VAL A C 1
ATOM 1444 O O . VAL A 1 181 ? 34.212 11.557 -41.713 1.00 92.69 181 VAL A O 1
ATOM 1447 N N . PRO A 1 182 ? 35.588 11.440 -39.935 1.00 93.69 182 PRO A N 1
ATOM 1448 C CA . PRO A 1 182 ? 36.654 10.744 -40.652 1.00 93.69 182 PRO A CA 1
ATOM 1449 C C . PRO A 1 182 ? 36.234 9.367 -41.162 1.00 93.69 182 PRO A C 1
ATOM 1451 O O . PRO A 1 182 ? 36.560 9.037 -42.294 1.00 93.69 182 PRO A O 1
ATOM 1454 N N . ALA A 1 183 ? 35.481 8.581 -40.383 1.00 92.69 183 ALA A N 1
ATOM 1455 C CA . ALA A 1 183 ? 35.053 7.242 -40.797 1.00 92.69 183 ALA A CA 1
ATOM 1456 C C . ALA A 1 183 ? 34.138 7.273 -42.034 1.00 92.69 183 ALA A C 1
ATOM 1458 O O . ALA A 1 183 ? 34.281 6.463 -42.951 1.00 92.69 183 ALA A O 1
ATOM 1459 N N . VAL A 1 184 ? 33.207 8.231 -42.089 1.00 92.81 184 VAL A N 1
ATOM 1460 C CA . VAL A 1 184 ? 32.348 8.436 -43.263 1.00 92.81 184 VAL A CA 1
ATOM 1461 C C . VAL A 1 184 ? 33.160 8.980 -44.433 1.00 92.81 184 VAL A C 1
ATOM 1463 O O . VAL A 1 184 ? 32.993 8.511 -45.558 1.00 92.81 184 VAL A O 1
ATOM 1466 N N . TYR A 1 185 ? 34.053 9.940 -44.185 1.00 94.56 185 TYR A N 1
ATOM 1467 C CA . TYR A 1 185 ? 34.917 10.501 -45.221 1.00 94.56 185 TYR A CA 1
ATOM 1468 C C . TYR A 1 185 ? 35.819 9.436 -45.858 1.00 94.56 185 TYR A C 1
ATOM 1470 O O . TYR A 1 185 ? 35.849 9.321 -47.082 1.00 94.56 185 TYR A O 1
ATOM 1478 N N . ASP A 1 186 ? 36.480 8.615 -45.045 1.00 92.75 186 ASP A N 1
ATOM 1479 C CA . ASP A 1 186 ? 37.321 7.499 -45.477 1.00 92.75 186 ASP A CA 1
ATOM 1480 C C . ASP A 1 186 ? 36.521 6.456 -46.273 1.00 92.75 186 ASP A C 1
ATOM 1482 O O . ASP A 1 186 ? 36.918 6.056 -47.372 1.00 92.75 186 ASP A O 1
ATOM 1486 N N . GLY A 1 187 ? 35.320 6.105 -45.799 1.00 91.12 187 GLY A N 1
ATOM 1487 C CA . GLY A 1 187 ? 34.388 5.256 -46.540 1.00 91.12 187 GLY A CA 1
ATOM 1488 C C . GLY A 1 187 ? 34.029 5.842 -47.910 1.00 91.12 187 GLY A C 1
ATOM 1489 O O . GLY A 1 187 ? 34.134 5.166 -48.935 1.00 91.12 187 GLY A O 1
ATOM 1490 N N . MET A 1 188 ? 33.662 7.123 -47.972 1.00 90.38 188 MET A N 1
ATOM 1491 C CA . MET A 1 188 ? 33.347 7.796 -49.237 1.00 90.38 188 MET A CA 1
ATOM 1492 C C . MET A 1 188 ? 34.552 7.871 -50.182 1.00 90.38 188 MET A C 1
ATOM 1494 O O . MET A 1 188 ? 34.385 7.678 -51.388 1.00 90.38 188 MET A O 1
ATOM 1498 N N . MET A 1 189 ? 35.756 8.143 -49.671 1.00 89.06 189 MET A N 1
ATOM 1499 C CA . MET A 1 189 ? 36.977 8.177 -50.481 1.00 89.06 189 MET A CA 1
ATOM 1500 C C . MET A 1 189 ? 37.323 6.794 -51.025 1.00 89.06 189 MET A C 1
ATOM 1502 O O . MET A 1 189 ? 37.545 6.655 -52.226 1.00 89.06 189 MET A O 1
ATOM 1506 N N . THR A 1 190 ? 37.259 5.758 -50.189 1.00 87.38 190 THR A N 1
ATOM 1507 C CA . THR A 1 190 ? 37.448 4.362 -50.604 1.00 87.38 190 THR A CA 1
ATOM 1508 C C . THR A 1 190 ? 36.477 3.980 -51.720 1.00 87.38 190 THR A C 1
ATOM 1510 O O . THR A 1 190 ? 36.862 3.355 -52.708 1.00 87.38 190 THR A O 1
ATOM 1513 N N . TRP A 1 191 ? 35.214 4.398 -51.613 1.00 87.12 191 TRP A N 1
ATOM 1514 C CA . TRP A 1 191 ? 34.231 4.183 -52.672 1.00 87.12 191 TRP A CA 1
ATOM 1515 C C . TRP A 1 191 ? 34.575 4.931 -53.967 1.00 87.12 191 TRP A C 1
ATOM 1517 O O . TRP A 1 191 ? 34.480 4.352 -55.051 1.00 87.12 191 TRP A O 1
ATOM 1527 N N . ARG A 1 192 ? 35.019 6.194 -53.878 1.00 85.88 192 ARG A N 1
ATOM 1528 C CA . ARG A 1 192 ? 35.459 6.980 -55.046 1.00 85.88 192 ARG A CA 1
ATOM 1529 C C . ARG A 1 192 ? 36.665 6.346 -55.742 1.00 85.88 192 ARG A C 1
ATOM 1531 O O . ARG A 1 192 ? 36.636 6.226 -56.961 1.00 85.88 192 ARG A O 1
ATOM 1538 N N . ILE A 1 193 ? 37.662 5.875 -54.990 1.00 85.12 193 ILE A N 1
ATOM 1539 C CA . ILE A 1 193 ? 38.833 5.163 -55.531 1.00 85.12 193 ILE A CA 1
ATOM 1540 C C . ILE A 1 193 ? 38.392 3.883 -56.244 1.00 85.12 193 ILE A C 1
ATOM 1542 O O . ILE A 1 193 ? 38.781 3.639 -57.385 1.00 85.12 193 ILE A O 1
ATOM 1546 N N . LYS A 1 194 ? 37.504 3.095 -55.626 1.00 83.06 194 LYS A N 1
ATOM 1547 C CA . LYS A 1 194 ? 36.954 1.882 -56.248 1.00 83.06 194 LYS A CA 1
ATOM 1548 C C . LYS A 1 194 ? 36.195 2.176 -57.539 1.00 83.06 194 LYS A C 1
ATOM 1550 O O . LYS A 1 194 ? 36.098 1.283 -58.369 1.00 83.06 194 LYS A O 1
ATOM 1555 N N . ARG A 1 195 ? 35.641 3.377 -57.748 1.00 78.75 195 ARG A N 1
ATOM 1556 C CA . ARG A 1 195 ? 35.008 3.742 -59.031 1.00 78.75 195 ARG A CA 1
ATOM 1557 C C . ARG A 1 195 ? 36.018 3.924 -60.158 1.00 78.75 195 ARG A C 1
ATOM 1559 O O . ARG A 1 195 ? 35.688 3.583 -61.287 1.00 78.75 195 ARG A O 1
ATOM 1566 N N . THR A 1 196 ? 37.193 4.469 -59.858 1.00 80.25 196 THR A N 1
ATOM 1567 C CA . THR A 1 196 ? 38.245 4.742 -60.848 1.00 80.25 196 THR A CA 1
ATOM 1568 C C . THR A 1 196 ? 39.218 3.578 -61.025 1.00 80.25 196 THR A C 1
ATOM 1570 O O . THR A 1 196 ? 39.898 3.523 -62.041 1.00 80.25 196 THR A O 1
ATOM 1573 N N . ASN A 1 197 ? 39.281 2.653 -60.063 1.00 76.75 197 ASN A N 1
ATOM 1574 C CA . ASN A 1 197 ? 40.150 1.477 -60.095 1.00 76.75 197 ASN A CA 1
ATOM 1575 C C . ASN A 1 197 ? 39.385 0.193 -60.482 1.00 76.75 197 ASN A C 1
ATOM 1577 O O . ASN A 1 197 ? 38.157 0.117 -60.354 1.00 76.75 197 ASN A O 1
ATOM 1581 N N . PHE A 1 198 ? 40.108 -0.855 -60.893 1.00 75.31 198 PHE A N 1
ATOM 1582 C CA . PHE A 1 198 ? 39.532 -2.184 -61.180 1.00 75.31 198 PHE A CA 1
ATOM 1583 C C . PHE A 1 198 ? 39.141 -2.976 -59.915 1.00 75.31 198 PHE A C 1
ATOM 1585 O O . PHE A 1 198 ? 38.698 -4.120 -60.008 1.00 75.31 198 PHE A O 1
ATOM 1592 N N . ASP A 1 199 ? 39.257 -2.366 -58.733 1.00 74.56 199 ASP A N 1
ATOM 1593 C CA . ASP A 1 199 ? 38.899 -2.983 -57.460 1.00 74.56 199 ASP A CA 1
ATOM 1594 C C . ASP A 1 199 ? 37.391 -3.256 -57.339 1.00 74.56 199 ASP A C 1
ATOM 1596 O O . ASP A 1 199 ? 36.523 -2.454 -57.723 1.00 74.56 199 ASP A O 1
ATOM 1600 N N . TYR A 1 200 ? 37.077 -4.405 -56.742 1.00 74.75 200 TYR A N 1
ATOM 1601 C CA . TYR A 1 200 ? 35.712 -4.875 -56.535 1.00 74.75 200 TYR A CA 1
ATOM 1602 C C . TYR A 1 200 ? 35.155 -4.397 -55.188 1.00 74.75 200 TYR A C 1
ATOM 1604 O O . TYR A 1 200 ? 35.749 -4.598 -54.128 1.00 74.75 200 TYR A O 1
ATOM 1612 N N . ALA A 1 201 ? 33.965 -3.792 -55.208 1.00 80.81 201 ALA A N 1
ATOM 1613 C CA . ALA A 1 201 ? 33.192 -3.548 -53.992 1.00 80.81 201 ALA A CA 1
ATOM 1614 C C . ALA A 1 201 ? 32.547 -4.866 -53.541 1.00 80.81 201 ALA A C 1
ATOM 1616 O O . ALA A 1 201 ? 31.783 -5.457 -54.302 1.00 80.81 201 ALA A O 1
ATOM 1617 N N . SER A 1 202 ? 32.844 -5.330 -52.323 1.00 85.12 202 SER A N 1
ATOM 1618 C CA . SER A 1 202 ? 32.316 -6.601 -51.813 1.00 85.12 202 SER A CA 1
ATOM 1619 C C . SER A 1 202 ? 30.841 -6.460 -51.401 1.00 85.12 202 SER A C 1
ATOM 1621 O O . SER A 1 202 ? 30.547 -5.789 -50.404 1.00 85.12 202 SER A O 1
ATOM 1623 N N . PRO A 1 203 ? 29.889 -7.131 -52.086 1.00 82.62 203 PRO A N 1
ATOM 1624 C CA . PRO A 1 203 ? 28.467 -7.076 -51.727 1.00 82.62 203 PRO A CA 1
ATOM 1625 C C . PRO A 1 203 ? 28.173 -7.792 -50.405 1.00 82.62 203 PRO A C 1
ATOM 1627 O O . PRO A 1 203 ? 27.161 -7.545 -49.748 1.00 82.62 203 PRO A O 1
ATOM 1630 N N . VAL A 1 204 ? 29.048 -8.724 -50.022 1.00 85.62 204 VAL A N 1
ATOM 1631 C CA . VAL A 1 204 ? 28.972 -9.452 -48.757 1.00 85.62 204 VAL A CA 1
ATOM 1632 C C . VAL A 1 204 ? 29.290 -8.503 -47.606 1.00 85.62 204 VAL A C 1
ATOM 1634 O O . VAL A 1 204 ? 28.475 -8.381 -46.693 1.00 85.62 204 VAL A O 1
ATOM 1637 N N . LEU A 1 205 ? 30.399 -7.759 -47.702 1.00 85.19 205 LEU A N 1
ATOM 1638 C CA . LEU A 1 205 ? 30.797 -6.793 -46.677 1.00 85.19 205 LEU A CA 1
ATOM 1639 C C . LEU A 1 205 ? 29.733 -5.703 -46.506 1.00 85.19 205 LEU A C 1
ATOM 1641 O O . LEU A 1 205 ? 29.300 -5.453 -45.391 1.00 85.19 205 LEU A O 1
ATOM 1645 N N . HIS A 1 206 ? 29.214 -5.150 -47.607 1.00 88.25 206 HIS A N 1
ATOM 1646 C CA . HIS A 1 206 ? 28.125 -4.171 -47.564 1.00 88.25 206 HIS A CA 1
ATOM 1647 C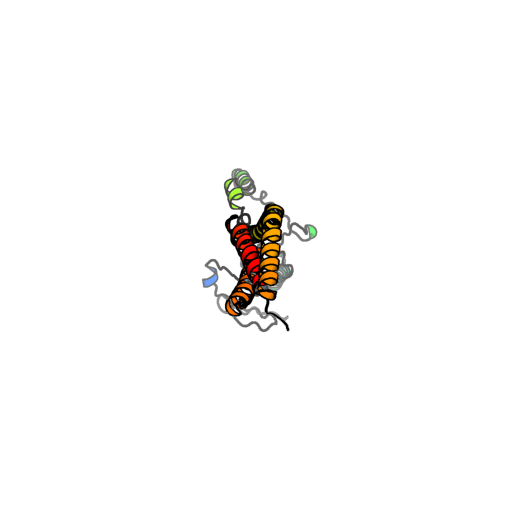 C . HIS A 1 206 ? 26.876 -4.707 -46.839 1.00 88.25 206 HIS A C 1
ATOM 1649 O O . HIS A 1 206 ? 26.323 -4.033 -45.974 1.00 88.25 206 HIS A O 1
ATOM 1655 N N . ARG A 1 207 ? 26.434 -5.939 -47.135 1.00 87.69 207 ARG A N 1
ATOM 1656 C CA . ARG A 1 207 ? 25.253 -6.533 -46.480 1.00 87.69 207 ARG A CA 1
ATOM 1657 C C . ARG A 1 207 ? 25.461 -6.784 -44.988 1.00 87.69 207 ARG A C 1
ATOM 1659 O O . ARG A 1 207 ? 24.538 -6.531 -44.214 1.00 87.69 207 ARG A O 1
ATOM 1666 N N . TYR A 1 208 ? 26.634 -7.274 -44.586 1.00 91.38 208 TYR A N 1
ATOM 1667 C CA . TYR A 1 208 ? 26.952 -7.472 -43.171 1.00 91.38 208 TYR A CA 1
ATOM 1668 C C . TYR A 1 208 ? 27.106 -6.145 -42.431 1.00 91.38 208 TYR A C 1
ATOM 1670 O O . TYR A 1 208 ? 26.566 -6.023 -41.338 1.00 91.38 208 TYR A O 1
ATOM 1678 N N . SER A 1 209 ? 27.751 -5.142 -43.032 1.00 88.44 209 SER A N 1
ATOM 1679 C CA . SER A 1 209 ? 27.884 -3.808 -42.441 1.00 88.44 209 SER A CA 1
ATOM 1680 C C . SER A 1 209 ? 26.522 -3.136 -42.256 1.00 88.44 209 SER A C 1
ATOM 1682 O O . SER A 1 209 ? 26.221 -2.703 -41.151 1.00 88.44 209 SER A O 1
ATOM 1684 N N . VAL A 1 210 ? 25.642 -3.161 -43.265 1.00 89.19 210 VAL A N 1
ATOM 1685 C CA . VAL A 1 210 ? 24.282 -2.595 -43.166 1.00 89.19 210 VAL A CA 1
ATOM 1686 C C . VAL A 1 210 ? 23.441 -3.308 -42.104 1.00 89.19 210 VAL A C 1
ATOM 1688 O O . VAL A 1 210 ? 22.829 -2.656 -41.259 1.00 89.19 210 VAL A O 1
ATOM 1691 N N . ARG A 1 211 ? 23.410 -4.649 -42.107 1.00 91.38 211 ARG A N 1
ATOM 1692 C CA . ARG A 1 211 ? 22.662 -5.420 -41.097 1.00 91.38 211 ARG A CA 1
ATOM 1693 C C . ARG A 1 211 ? 23.248 -5.241 -39.698 1.00 91.38 211 ARG A C 1
ATOM 1695 O O . ARG A 1 211 ? 22.488 -5.086 -38.752 1.00 91.38 211 ARG A O 1
ATOM 1702 N N . GLY A 1 212 ? 24.573 -5.213 -39.578 1.00 91.31 212 GLY A N 1
ATOM 1703 C CA . GLY A 1 212 ? 25.281 -4.971 -38.324 1.00 91.31 212 GLY A CA 1
ATOM 1704 C C . GLY A 1 212 ? 24.958 -3.597 -37.744 1.00 91.31 212 GLY A C 1
ATOM 1705 O O . GLY A 1 212 ? 24.548 -3.516 -36.590 1.00 91.31 212 GLY A O 1
ATOM 1706 N N . THR A 1 213 ? 25.031 -2.533 -38.550 1.00 91.06 213 THR A N 1
ATOM 1707 C CA . THR A 1 213 ? 24.613 -1.189 -38.128 1.00 91.06 213 THR A CA 1
ATOM 1708 C C . THR A 1 213 ? 23.145 -1.173 -37.698 1.00 91.06 213 THR A C 1
ATOM 1710 O O . THR A 1 213 ? 22.837 -0.618 -36.648 1.00 91.06 213 THR A O 1
ATOM 1713 N N . MET A 1 214 ? 22.235 -1.822 -38.438 1.00 91.62 214 MET A N 1
ATOM 1714 C CA . MET A 1 214 ? 20.821 -1.900 -38.040 1.00 91.62 214 MET A CA 1
ATOM 1715 C C . MET A 1 214 ? 20.618 -2.630 -36.705 1.00 91.62 214 MET A C 1
ATOM 1717 O O . MET A 1 214 ? 19.886 -2.129 -35.853 1.00 91.62 214 MET A O 1
ATOM 1721 N N . TYR A 1 215 ? 21.270 -3.778 -36.489 1.00 93.50 215 TYR A N 1
ATOM 1722 C CA . TYR A 1 215 ? 21.143 -4.530 -35.237 1.00 93.50 215 TYR A CA 1
ATOM 1723 C C . TYR A 1 215 ? 21.737 -3.788 -34.042 1.00 93.50 215 TYR A C 1
ATOM 1725 O O . TYR A 1 215 ? 21.131 -3.793 -32.974 1.00 93.50 215 TYR A O 1
ATOM 1733 N N . LEU A 1 216 ? 22.878 -3.114 -34.209 1.00 91.19 216 LEU A N 1
ATOM 1734 C CA . LEU A 1 216 ? 23.484 -2.325 -33.135 1.00 91.19 216 LEU A CA 1
ATOM 1735 C C . LEU A 1 216 ? 22.644 -1.089 -32.791 1.00 91.19 216 LEU A C 1
ATOM 1737 O O . LEU A 1 216 ? 22.469 -0.789 -31.614 1.00 91.19 216 LEU A O 1
ATOM 1741 N N . MET A 1 217 ? 22.062 -0.412 -33.785 1.00 89.19 217 MET A N 1
ATOM 1742 C CA . MET A 1 217 ? 21.147 0.713 -33.550 1.00 89.19 217 MET A CA 1
ATOM 1743 C C . MET A 1 217 ? 19.851 0.264 -32.862 1.00 89.19 217 MET A C 1
ATOM 1745 O O . MET A 1 217 ? 19.396 0.916 -31.924 1.00 89.19 217 MET A O 1
ATOM 1749 N N . ALA A 1 218 ? 19.280 -0.873 -33.274 1.00 89.81 218 ALA A N 1
ATOM 1750 C CA . ALA A 1 218 ? 18.120 -1.464 -32.608 1.00 89.81 218 ALA A CA 1
ATOM 1751 C C . ALA A 1 218 ? 18.455 -1.906 -31.174 1.00 89.81 218 ALA A C 1
ATOM 1753 O O . ALA A 1 218 ? 17.683 -1.647 -30.256 1.00 89.81 218 ALA A O 1
ATOM 1754 N N . GLY A 1 219 ? 19.625 -2.514 -30.964 1.00 89.06 219 GLY A N 1
ATOM 1755 C CA . GLY A 1 219 ? 20.124 -2.898 -29.646 1.00 89.06 219 GLY A CA 1
ATOM 1756 C C . GLY A 1 219 ? 20.326 -1.696 -28.726 1.00 89.06 219 GLY A C 1
ATOM 1757 O O . GLY A 1 219 ? 19.889 -1.743 -27.582 1.00 89.06 219 GLY A O 1
ATOM 1758 N N . LEU A 1 220 ? 20.900 -0.599 -29.230 1.00 85.94 220 LEU A N 1
ATOM 1759 C CA . LEU A 1 220 ? 21.061 0.660 -28.495 1.00 85.94 220 LEU A CA 1
ATOM 1760 C C . LEU A 1 220 ? 19.703 1.277 -28.121 1.00 85.94 220 LEU A C 1
ATOM 1762 O O . LEU A 1 220 ? 19.523 1.744 -26.998 1.00 85.94 220 LEU A O 1
ATOM 1766 N N . PHE A 1 221 ? 18.728 1.232 -29.034 1.00 86.62 221 PHE A N 1
ATOM 1767 C CA . PHE A 1 221 ? 17.364 1.687 -28.767 1.00 86.62 221 PHE A CA 1
ATOM 1768 C C . PHE A 1 221 ? 16.680 0.829 -27.697 1.00 86.62 221 PHE A C 1
ATOM 1770 O O . PHE A 1 221 ? 16.127 1.357 -26.741 1.00 86.62 221 PHE A O 1
ATOM 1777 N N . ILE A 1 222 ? 16.768 -0.498 -27.795 1.00 87.00 222 ILE A N 1
ATOM 1778 C CA . ILE A 1 222 ? 16.208 -1.418 -26.796 1.00 87.00 222 ILE A CA 1
ATOM 1779 C C . ILE A 1 222 ? 16.897 -1.220 -25.436 1.00 87.00 222 ILE A C 1
ATOM 1781 O O . ILE A 1 222 ? 16.226 -1.097 -24.411 1.00 87.00 222 ILE A O 1
ATOM 1785 N N . ALA A 1 223 ? 18.226 -1.108 -25.425 1.00 82.50 223 ALA A N 1
ATOM 1786 C CA . ALA A 1 223 ? 19.034 -0.827 -24.242 1.00 82.50 223 ALA A CA 1
ATOM 1787 C C . ALA A 1 223 ? 18.630 0.476 -23.543 1.00 82.50 223 ALA A C 1
ATOM 1789 O O . ALA A 1 223 ? 18.828 0.592 -22.340 1.00 82.50 223 ALA A O 1
ATOM 1790 N N . PHE A 1 224 ? 18.026 1.428 -24.259 1.00 82.44 224 PHE A N 1
ATOM 1791 C CA . PHE A 1 224 ? 17.503 2.665 -23.692 1.00 82.44 224 PHE A CA 1
ATOM 1792 C C . PHE A 1 224 ? 16.230 2.462 -22.853 1.00 82.44 224 PHE A C 1
ATOM 1794 O O . PHE A 1 224 ? 16.047 3.166 -21.860 1.00 82.44 224 PHE A O 1
ATOM 1801 N N . PHE A 1 225 ? 15.407 1.458 -23.177 1.00 79.62 225 PHE A N 1
ATOM 1802 C CA . PHE A 1 225 ? 14.136 1.164 -22.496 1.00 79.62 225 PHE A CA 1
ATOM 1803 C C . PHE A 1 225 ? 14.190 -0.033 -21.537 1.00 79.62 225 PHE A C 1
ATOM 1805 O O . PHE A 1 225 ? 13.274 -0.220 -20.740 1.00 79.62 225 PHE A O 1
ATOM 1812 N N . ILE A 1 226 ? 15.251 -0.843 -21.577 1.00 82.69 226 ILE A N 1
ATOM 1813 C CA . ILE A 1 226 ? 15.400 -1.988 -20.672 1.00 82.69 226 ILE A CA 1
ATOM 1814 C C . ILE A 1 226 ? 15.574 -1.502 -19.216 1.00 82.69 226 ILE A C 1
ATOM 1816 O O . ILE A 1 226 ? 16.450 -0.676 -18.971 1.00 82.69 226 ILE A O 1
ATOM 1820 N N . PRO A 1 227 ? 14.843 -2.038 -18.222 1.00 76.19 227 PRO A N 1
ATOM 1821 C CA . PRO A 1 227 ? 14.967 -1.662 -16.808 1.00 76.19 227 PRO A CA 1
ATOM 1822 C C . PRO A 1 227 ? 16.133 -2.385 -16.097 1.00 76.19 227 PRO A C 1
ATOM 1824 O O . PRO A 1 227 ? 15.973 -2.935 -15.009 1.00 76.19 227 PRO A O 1
ATOM 1827 N N . ILE A 1 228 ? 17.308 -2.446 -16.727 1.00 79.69 228 ILE A N 1
ATOM 1828 C CA . ILE A 1 228 ? 18.519 -3.102 -16.203 1.00 79.69 228 ILE A CA 1
ATOM 1829 C C . ILE A 1 228 ? 19.636 -2.064 -16.144 1.00 79.69 228 ILE A C 1
ATOM 1831 O O . ILE A 1 228 ? 19.843 -1.311 -17.096 1.00 79.69 228 ILE A O 1
ATOM 1835 N N . ALA A 1 229 ? 20.375 -2.026 -15.037 1.00 78.19 229 ALA A N 1
ATOM 1836 C CA . ALA A 1 229 ? 21.576 -1.208 -14.942 1.00 78.19 229 ALA A CA 1
ATOM 1837 C C . ALA A 1 229 ? 22.597 -1.688 -15.987 1.00 78.19 229 ALA A C 1
ATOM 1839 O O . ALA A 1 229 ? 23.113 -2.800 -15.895 1.00 78.19 229 ALA A O 1
ATOM 1840 N N . LEU A 1 230 ? 22.843 -0.868 -17.007 1.00 77.50 230 LEU A N 1
ATOM 1841 C CA . LEU A 1 230 ? 23.883 -1.120 -17.997 1.00 77.50 230 LEU A CA 1
ATOM 1842 C C . LEU A 1 230 ? 25.156 -0.424 -17.544 1.00 77.50 230 LEU A C 1
ATOM 1844 O O . LEU A 1 230 ? 25.106 0.715 -17.077 1.00 77.50 230 LEU A O 1
ATOM 1848 N N . ASP A 1 231 ? 26.282 -1.107 -17.712 1.00 84.88 231 ASP A N 1
ATOM 1849 C CA . ASP A 1 231 ? 27.587 -0.499 -17.508 1.00 84.88 231 ASP A CA 1
ATOM 1850 C C . ASP A 1 231 ? 27.732 0.717 -18.454 1.00 84.88 231 ASP A C 1
ATOM 1852 O O . ASP A 1 231 ? 27.463 0.585 -19.659 1.00 84.88 231 ASP A O 1
ATOM 1856 N N . PRO A 1 232 ? 28.143 1.897 -17.945 1.00 81.56 232 PRO A N 1
ATOM 1857 C CA . PRO A 1 232 ? 28.381 3.091 -18.755 1.00 81.56 232 PRO A CA 1
ATOM 1858 C C . PRO A 1 232 ? 29.304 2.884 -19.969 1.00 81.56 232 PRO A C 1
ATOM 1860 O O . PRO A 1 232 ? 29.262 3.680 -20.903 1.00 81.56 232 PRO A O 1
ATOM 1863 N N . VAL A 1 233 ? 30.121 1.830 -20.002 1.00 86.88 233 VAL A N 1
ATOM 1864 C CA . VAL A 1 233 ? 31.026 1.519 -21.122 1.00 86.88 233 VAL A CA 1
ATOM 1865 C C . VAL A 1 233 ? 30.294 0.953 -22.351 1.00 86.88 233 VAL A C 1
ATOM 1867 O O . VAL A 1 233 ? 30.757 1.113 -23.483 1.00 86.88 233 VAL A O 1
ATOM 1870 N N . VAL A 1 234 ? 29.123 0.330 -22.181 1.00 86.62 234 VAL A N 1
ATOM 1871 C CA . VAL A 1 234 ? 28.431 -0.392 -23.271 1.00 86.62 234 VAL A CA 1
ATOM 1872 C C . VAL A 1 234 ? 27.946 0.550 -24.378 1.00 86.62 234 VAL A C 1
ATOM 1874 O O . VAL A 1 234 ? 28.072 0.236 -25.565 1.00 86.62 234 VAL A O 1
ATOM 1877 N N . ILE A 1 235 ? 27.412 1.716 -24.008 1.00 87.00 235 ILE A N 1
ATOM 1878 C CA . ILE A 1 235 ? 26.883 2.713 -24.952 1.00 87.00 235 ILE A CA 1
ATOM 1879 C C . ILE A 1 235 ? 27.986 3.259 -25.881 1.00 87.00 235 ILE A C 1
ATOM 1881 O O . ILE A 1 235 ? 27.836 3.110 -27.097 1.00 87.00 235 ILE A O 1
ATOM 1885 N N . PRO A 1 236 ? 29.108 3.819 -25.383 1.00 87.88 236 PRO A N 1
ATOM 1886 C CA . PRO A 1 236 ? 30.164 4.331 -26.254 1.00 87.88 236 PRO A CA 1
ATOM 1887 C C . PRO A 1 236 ? 30.813 3.237 -27.109 1.00 87.88 236 PRO A C 1
ATOM 1889 O O . PRO A 1 236 ? 31.049 3.468 -28.292 1.00 87.88 236 PRO A O 1
ATOM 1892 N N . LEU A 1 237 ? 31.021 2.025 -26.580 1.00 89.62 237 LEU A N 1
ATOM 1893 C CA . LEU A 1 237 ? 31.566 0.905 -27.359 1.00 89.62 237 LEU A CA 1
ATOM 1894 C C . LEU A 1 237 ? 30.657 0.533 -28.545 1.00 89.62 237 LEU A C 1
ATOM 1896 O O . LEU A 1 237 ? 31.122 0.337 -29.674 1.00 89.62 237 LEU A O 1
ATOM 1900 N N . THR A 1 238 ? 29.345 0.476 -28.302 1.00 89.00 238 THR A N 1
ATOM 1901 C CA . THR A 1 238 ? 28.343 0.200 -29.341 1.00 89.00 238 THR A CA 1
ATOM 1902 C C . THR A 1 238 ? 28.349 1.299 -30.402 1.00 89.00 238 THR A C 1
ATOM 1904 O O . THR A 1 238 ? 28.347 1.008 -31.598 1.00 89.00 238 THR A O 1
ATOM 1907 N N . MET A 1 239 ? 28.431 2.565 -29.983 1.00 88.75 239 MET A N 1
ATOM 1908 C CA . MET A 1 239 ? 28.491 3.708 -30.894 1.00 88.75 239 MET A CA 1
ATOM 1909 C C . MET A 1 239 ? 29.776 3.721 -31.738 1.00 88.75 239 MET A C 1
ATOM 1911 O O . MET A 1 239 ? 29.697 3.939 -32.946 1.00 88.75 239 MET A O 1
ATOM 1915 N N . MET A 1 240 ? 30.941 3.427 -31.151 1.00 91.12 240 MET A N 1
ATOM 1916 C CA . MET A 1 240 ? 32.212 3.304 -31.883 1.00 91.12 240 MET A CA 1
ATOM 1917 C C . MET A 1 240 ? 32.135 2.218 -32.958 1.00 91.12 240 MET A C 1
ATOM 1919 O O . MET A 1 240 ? 32.491 2.453 -34.114 1.00 91.12 240 MET A O 1
ATOM 1923 N N . THR A 1 241 ? 31.588 1.055 -32.600 1.00 90.94 241 THR A N 1
ATOM 1924 C CA . THR A 1 241 ? 31.380 -0.054 -33.539 1.00 90.94 241 THR A CA 1
ATOM 1925 C C . THR A 1 241 ? 30.421 0.345 -34.667 1.00 90.94 241 THR A C 1
ATOM 1927 O O . THR A 1 241 ? 30.695 0.072 -35.837 1.00 90.94 241 THR A O 1
ATOM 1930 N N . CYS A 1 242 ? 29.337 1.066 -34.351 1.00 91.19 242 CYS A N 1
ATOM 1931 C CA . CYS A 1 242 ? 28.429 1.627 -35.353 1.00 91.19 242 CYS A CA 1
ATOM 1932 C C . CYS A 1 242 ? 29.146 2.563 -36.334 1.00 91.19 242 CYS A C 1
ATOM 1934 O O . CYS A 1 242 ? 28.937 2.429 -37.539 1.00 91.19 242 CYS A O 1
ATOM 1936 N N . CYS A 1 243 ? 29.999 3.479 -35.860 1.00 90.81 243 CYS A N 1
ATOM 1937 C CA . CYS A 1 243 ? 30.727 4.409 -36.732 1.00 90.81 243 CYS A CA 1
ATOM 1938 C C . CYS A 1 243 ? 31.627 3.682 -37.737 1.00 90.81 243 CYS A C 1
ATOM 1940 O O . CYS A 1 243 ? 31.616 4.020 -38.922 1.00 90.81 243 CYS A O 1
ATOM 1942 N N . VAL A 1 244 ? 32.343 2.646 -37.292 1.00 90.94 244 VAL A N 1
ATOM 1943 C CA . VAL A 1 244 ? 33.191 1.828 -38.173 1.00 90.94 244 VAL A CA 1
ATOM 1944 C C . VAL A 1 244 ? 32.349 1.100 -39.223 1.00 90.94 244 VAL A C 1
ATOM 1946 O O . VAL A 1 244 ? 32.663 1.148 -40.413 1.00 90.94 244 VAL A O 1
ATOM 1949 N N . LEU A 1 245 ? 31.240 0.467 -38.821 1.00 91.81 245 LEU A N 1
ATOM 1950 C CA . LEU A 1 245 ? 30.361 -0.244 -39.757 1.00 91.81 245 LEU A CA 1
ATOM 1951 C C . LEU A 1 245 ? 29.693 0.693 -40.771 1.00 91.81 245 LEU A C 1
ATOM 1953 O O . LEU A 1 245 ? 29.524 0.317 -41.934 1.00 91.81 245 LEU A O 1
ATOM 1957 N N . VAL A 1 246 ? 29.353 1.920 -40.370 1.00 91.56 246 VAL A N 1
ATOM 1958 C CA . VAL A 1 246 ? 28.840 2.941 -41.291 1.00 91.56 246 VAL A CA 1
ATOM 1959 C C . VAL A 1 246 ? 29.912 3.334 -42.311 1.00 91.56 246 VAL A C 1
ATOM 1961 O O . VAL A 1 246 ? 29.623 3.341 -43.507 1.00 91.56 246 VAL A O 1
ATOM 1964 N N . GLY A 1 247 ? 31.158 3.568 -41.887 1.00 89.88 247 GLY A N 1
ATOM 1965 C CA . GLY A 1 247 ? 32.276 3.826 -42.807 1.00 89.88 247 GLY A CA 1
ATOM 1966 C C . GLY A 1 247 ? 32.479 2.691 -43.821 1.00 89.88 247 GLY A C 1
ATOM 1967 O O . GLY A 1 247 ? 32.542 2.929 -45.030 1.00 89.88 247 GLY A O 1
ATOM 1968 N N . LEU A 1 248 ? 32.456 1.436 -43.355 1.00 89.81 248 LEU A N 1
ATOM 1969 C CA . LEU A 1 248 ? 32.541 0.248 -44.218 1.00 89.81 248 LEU A CA 1
ATOM 1970 C C . LEU A 1 248 ? 31.358 0.121 -45.186 1.00 89.81 248 LEU A C 1
ATOM 1972 O O . LEU A 1 248 ? 31.539 -0.340 -46.318 1.00 89.81 248 LEU A O 1
ATOM 1976 N N . THR A 1 249 ? 30.165 0.545 -44.759 1.00 90.12 249 THR A N 1
ATOM 1977 C CA . THR A 1 249 ? 28.966 0.589 -45.603 1.00 90.12 249 THR A CA 1
ATOM 1978 C C . THR A 1 249 ? 29.176 1.554 -46.765 1.00 90.12 249 THR A C 1
ATOM 1980 O O . THR A 1 249 ? 29.037 1.148 -47.919 1.00 90.12 249 THR A O 1
ATOM 1983 N N . PHE A 1 250 ? 29.596 2.792 -46.484 1.00 89.00 250 PHE A N 1
ATOM 1984 C CA . PHE A 1 250 ? 29.888 3.782 -47.524 1.00 89.00 250 PHE A CA 1
ATOM 1985 C C . PHE A 1 250 ? 31.012 3.318 -48.460 1.00 89.00 250 PHE A C 1
ATOM 1987 O O . PHE A 1 250 ? 30.859 3.411 -49.677 1.00 89.00 250 PHE A O 1
ATOM 1994 N N . GLY A 1 251 ? 32.080 2.717 -47.926 1.00 85.69 251 GLY A N 1
ATOM 1995 C CA . GLY A 1 251 ? 33.215 2.205 -48.707 1.00 85.69 251 GLY A CA 1
ATOM 1996 C C . GLY A 1 251 ? 32.920 1.016 -49.623 1.00 85.69 251 GLY A C 1
ATOM 1997 O O . GLY A 1 251 ? 33.749 0.685 -50.476 1.00 85.69 251 GLY A O 1
ATOM 1998 N N . ASN A 1 252 ? 31.765 0.362 -49.473 1.00 87.88 252 ASN A N 1
ATOM 1999 C CA . ASN A 1 252 ? 31.358 -0.790 -50.286 1.00 87.88 252 ASN A CA 1
ATOM 2000 C C . ASN A 1 252 ? 29.988 -0.601 -50.952 1.00 87.88 252 ASN A C 1
ATOM 2002 O O . ASN A 1 252 ? 29.358 -1.582 -51.347 1.00 87.88 252 ASN A O 1
ATOM 2006 N N . LEU A 1 253 ? 29.538 0.648 -51.117 1.00 85.12 253 LEU A N 1
ATOM 2007 C CA . LEU A 1 253 ? 28.353 0.960 -51.913 1.00 85.12 253 LEU A CA 1
ATOM 2008 C C . LEU A 1 253 ? 28.499 0.414 -53.341 1.00 85.12 253 LEU A C 1
ATOM 2010 O O . LEU A 1 253 ? 29.526 0.590 -54.004 1.00 85.12 253 LEU A O 1
ATOM 2014 N N . GLN A 1 254 ? 27.456 -0.261 -53.823 1.00 78.62 254 GLN A N 1
ATOM 2015 C CA . GLN A 1 254 ? 27.476 -0.911 -55.129 1.00 78.62 254 GLN A CA 1
ATOM 2016 C C . GLN A 1 254 ? 27.557 0.136 -56.249 1.00 78.62 254 GLN A C 1
ATOM 2018 O O . GLN A 1 254 ? 26.818 1.122 -56.246 1.00 78.62 254 GLN A O 1
ATOM 2023 N N . LYS A 1 255 ? 28.458 -0.085 -57.214 1.00 69.38 255 LYS A N 1
ATOM 2024 C CA . LYS A 1 255 ? 28.559 0.731 -58.429 1.00 69.38 255 LYS A CA 1
ATOM 2025 C C . LYS A 1 255 ? 27.219 0.625 -59.168 1.00 69.38 255 LYS A C 1
ATOM 2027 O O . LYS A 1 255 ? 26.869 -0.456 -59.634 1.00 69.38 255 LYS A O 1
ATOM 2032 N N . ARG A 1 256 ? 26.450 1.712 -59.234 1.00 62.44 256 ARG A N 1
ATOM 2033 C CA . ARG A 1 256 ? 25.389 1.835 -60.238 1.00 62.44 256 ARG A CA 1
ATOM 2034 C C . ARG A 1 256 ? 26.061 2.382 -61.493 1.00 62.44 256 ARG A C 1
ATOM 2036 O O . ARG A 1 256 ? 26.732 3.410 -61.398 1.00 62.44 256 ARG A O 1
ATOM 2043 N N . VAL A 1 257 ? 25.982 1.601 -62.569 1.00 55.34 257 VAL A N 1
ATOM 2044 C CA . VAL A 1 257 ? 26.405 1.993 -63.922 1.00 55.34 257 VAL A CA 1
ATOM 2045 C C . VAL A 1 257 ? 25.555 3.171 -64.371 1.00 55.34 257 VAL A C 1
ATOM 2047 O O . VAL A 1 257 ? 24.336 3.127 -64.083 1.00 55.34 257 VAL A O 1
#

Organism: Xenorhabdus nematophila (strain ATCC 19061 / DSM 3370 / CCUG 14189 / LMG 1036 / NCIMB 9965 / AN6) (NCBI:txid406817)